Protein AF-A0A3M1NKD5-F1 (afdb_monomer_lite)

Foldseek 3Di:
DEDACQVVDQKDKQKAAPAAPVRRRNPWAIWIWIPGACPDVVGDAIDTQDARNHGFDWDDDPPFQKTWGFHPHPQGWIWIWRPPPPDRIDIDTHTRGDDDDSPYHYDDNVWDDDPDPDPDDTDDDLVCVVVQQPEAEEAQEDLCPRVVNQVQLVHRDAAVRSCVSQVAHPLKWKWAWADDPNHIYTYQYHNDPVNSVLSVLLCVVPVVPDDNPHGWMWMDNGSPDIDIDDDD

Radius of gyration: 24.73 Å; chains: 1; bounding box: 55×39×71 Å

pLDDT: mean 81.77, std 12.54, range [37.75, 96.19]

Secondary structure (DSSP, 8-state):
-EEEGGG--SEEEEEEE---TT--TT-S-E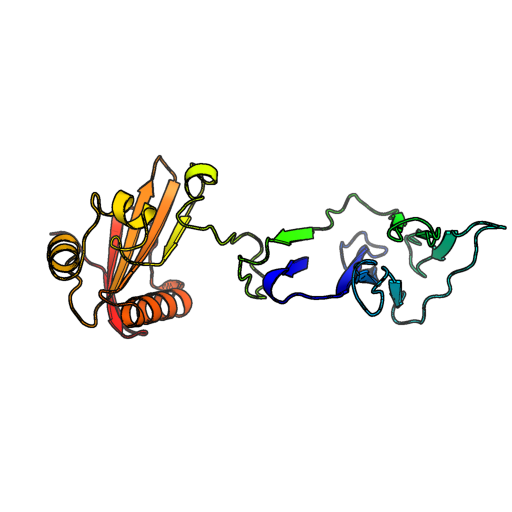EEEEEE-TTSSS----EEEEETTB----EE-SSSSEEEEE-SSSS--EEEEE--TTS--EEEEE--SS------EEE-TT-----SS-TT-----GGGGGGGTTS-EEEES-TTT-HHHHHHHTS---THHHHHHHS--TT-EEEEEEESSSSEEEEEEESSHHHHHHHHHHHHHTTTT---STT-EEEEEETTEEEE----

Structure (mmCIF, N/CA/C/O backbone):
data_AF-A0A3M1NKD5-F1
#
_entry.id   AF-A0A3M1NKD5-F1
#
loop_
_atom_site.group_PDB
_atom_site.id
_atom_site.type_symbol
_atom_site.label_atom_id
_atom_site.label_alt_id
_atom_site.label_comp_id
_atom_site.label_asym_id
_atom_site.label_entity_id
_atom_site.label_seq_id
_atom_site.pdbx_PDB_ins_code
_atom_site.Cartn_x
_atom_site.Cartn_y
_atom_site.Cartn_z
_atom_site.occupancy
_atom_site.B_iso_or_equiv
_atom_site.auth_seq_id
_atom_site.auth_comp_id
_atom_site.auth_asym_id
_atom_site.auth_atom_id
_atom_site.pdbx_PDB_model_num
ATOM 1 N N . GLY A 1 1 ? 8.864 -1.323 -8.197 1.00 49.47 1 GLY A N 1
ATOM 2 C CA . GLY A 1 1 ? 8.437 0.021 -7.733 1.00 49.47 1 GLY A CA 1
ATOM 3 C C . GLY A 1 1 ? 6.942 0.212 -7.956 1.00 49.47 1 GLY A C 1
ATOM 4 O O . GLY A 1 1 ? 6.357 -0.549 -8.721 1.00 49.47 1 GLY A O 1
ATOM 5 N N . TYR A 1 2 ? 6.299 1.185 -7.300 1.00 53.03 2 TYR A N 1
ATOM 6 C CA . TYR A 1 2 ? 4.874 1.477 -7.521 1.00 53.03 2 TYR A CA 1
ATOM 7 C C . TYR A 1 2 ? 4.664 2.890 -8.073 1.00 53.03 2 TYR A C 1
ATOM 9 O O . TYR A 1 2 ? 5.319 3.845 -7.662 1.00 53.03 2 TYR A O 1
ATOM 17 N N . ILE A 1 3 ? 3.726 3.013 -9.007 1.00 59.22 3 ILE A N 1
ATOM 18 C CA . ILE A 1 3 ? 3.330 4.273 -9.636 1.00 59.22 3 ILE A CA 1
ATOM 19 C C . ILE A 1 3 ? 2.071 4.765 -8.914 1.00 59.22 3 ILE A C 1
ATOM 21 O O . ILE A 1 3 ? 0.977 4.230 -9.115 1.00 59.22 3 ILE A O 1
ATOM 25 N N . ASN A 1 4 ? 2.221 5.769 -8.039 1.00 55.06 4 ASN A N 1
ATOM 26 C CA . ASN A 1 4 ? 1.088 6.386 -7.346 1.00 55.06 4 ASN A CA 1
ATOM 27 C C . ASN A 1 4 ? 0.444 7.490 -8.189 1.00 55.06 4 ASN A C 1
ATOM 29 O O . ASN A 1 4 ? 0.909 8.626 -8.179 1.00 55.06 4 ASN A O 1
ATOM 33 N N . LEU A 1 5 ? -0.673 7.194 -8.851 1.00 57.56 5 LEU A N 1
ATOM 34 C CA . LEU A 1 5 ? -1.396 8.187 -9.647 1.00 57.56 5 LEU A CA 1
ATOM 35 C C . LEU A 1 5 ? -2.144 9.240 -8.797 1.00 57.56 5 LEU A C 1
ATOM 37 O O . LEU A 1 5 ? -2.612 10.233 -9.351 1.00 57.56 5 LEU A O 1
ATOM 41 N N . SER A 1 6 ? -2.257 9.075 -7.468 1.00 52.47 6 SER A N 1
ATOM 42 C CA . SER A 1 6 ? -2.960 10.021 -6.579 1.00 52.47 6 SER A CA 1
ATOM 43 C C . SER A 1 6 ? -2.214 11.339 -6.391 1.00 52.47 6 SER A C 1
ATOM 45 O O . SER A 1 6 ? -2.830 12.368 -6.133 1.00 52.47 6 SER A O 1
ATOM 47 N N . ALA A 1 7 ? -0.886 11.312 -6.508 1.00 56.44 7 ALA A N 1
ATOM 48 C CA . ALA A 1 7 ? -0.044 12.501 -6.415 1.00 56.44 7 ALA A CA 1
ATOM 49 C C . ALA A 1 7 ? -0.017 13.308 -7.728 1.00 56.44 7 ALA A C 1
ATOM 51 O O . ALA A 1 7 ? 0.747 14.262 -7.834 1.00 56.44 7 ALA A O 1
ATOM 52 N N . ALA A 1 8 ? -0.817 12.900 -8.726 1.00 62.47 8 ALA A N 1
ATOM 53 C CA . ALA A 1 8 ? -0.720 13.343 -10.113 1.00 62.47 8 ALA A CA 1
ATOM 54 C C . ALA A 1 8 ? 0.741 13.471 -10.604 1.00 62.47 8 ALA A C 1
ATOM 56 O O . ALA A 1 8 ? 1.101 14.518 -11.151 1.00 62.47 8 ALA A O 1
ATOM 57 N N . PRO A 1 9 ? 1.608 12.456 -10.389 1.00 67.00 9 PRO A N 1
ATOM 58 C CA . PRO A 1 9 ? 2.973 12.538 -10.874 1.00 67.00 9 PRO A CA 1
ATOM 59 C C . PRO A 1 9 ? 2.946 12.619 -12.394 1.00 67.00 9 PRO A C 1
ATOM 61 O O . PRO A 1 9 ? 2.124 11.993 -13.065 1.00 67.00 9 PRO A O 1
ATOM 64 N N . THR A 1 10 ? 3.836 13.439 -12.922 1.00 72.62 10 THR A N 1
ATOM 65 C CA . THR A 1 10 ? 3.927 13.715 -14.355 1.00 72.62 10 THR A CA 1
ATOM 66 C C . THR A 1 10 ? 5.083 12.942 -14.982 1.00 72.62 10 THR A C 1
ATOM 68 O O . THR A 1 10 ? 5.124 12.774 -16.200 1.00 72.62 10 THR A O 1
ATOM 71 N N . SER A 1 11 ? 5.970 12.418 -14.132 1.00 77.25 11 SER A N 1
ATOM 72 C CA . SER A 1 11 ? 7.034 11.482 -14.455 1.00 77.25 11 SER A CA 1
ATOM 73 C C . SER A 1 11 ? 7.295 10.501 -13.303 1.00 77.25 11 SER A C 1
ATOM 75 O O . SER A 1 11 ? 6.947 10.784 -12.153 1.00 77.25 11 SER A O 1
ATOM 77 N N . TRP A 1 12 ? 7.919 9.362 -13.610 1.00 78.44 12 TRP A N 1
ATOM 78 C CA . TRP A 1 12 ? 8.316 8.330 -12.646 1.00 78.44 12 TRP A CA 1
ATOM 79 C C . TRP A 1 12 ? 9.668 7.741 -12.991 1.00 78.44 12 TRP A C 1
ATOM 81 O O . TRP A 1 12 ? 9.838 7.253 -14.101 1.00 78.44 12 TRP A O 1
ATOM 91 N N . ASP A 1 13 ? 10.570 7.679 -12.023 1.00 81.38 13 ASP A N 1
ATOM 92 C CA . ASP A 1 13 ? 11.859 7.030 -12.223 1.00 81.38 13 ASP A CA 1
ATOM 93 C C . ASP A 1 13 ? 11.753 5.538 -11.909 1.00 81.38 13 ASP A C 1
ATOM 95 O O . ASP A 1 13 ? 11.327 5.120 -10.828 1.00 81.38 13 ASP A O 1
ATOM 99 N N . LEU A 1 14 ? 12.111 4.728 -12.896 1.00 81.31 14 LEU A N 1
ATOM 100 C CA . LEU A 1 14 ? 12.309 3.298 -12.770 1.00 81.31 14 LEU A CA 1
ATOM 101 C C . LEU A 1 14 ? 13.805 3.021 -12.780 1.00 81.31 14 LEU A C 1
ATOM 103 O O . LEU A 1 14 ? 14.483 3.279 -13.773 1.00 81.31 14 LEU A O 1
ATOM 107 N N . ILE A 1 15 ? 14.287 2.469 -11.673 1.00 84.69 15 ILE A N 1
ATOM 108 C CA . ILE A 1 15 ? 15.655 1.983 -11.546 1.00 84.69 15 ILE A CA 1
ATOM 109 C C . ILE A 1 15 ? 15.654 0.516 -11.951 1.00 84.69 15 ILE A C 1
ATOM 111 O O . ILE A 1 15 ? 14.864 -0.279 -11.432 1.00 84.69 15 ILE A O 1
ATOM 115 N N . PHE A 1 16 ? 16.520 0.176 -12.892 1.00 84.69 16 PHE A N 1
ATOM 116 C CA . PHE A 1 16 ? 16.792 -1.192 -13.292 1.00 84.69 16 PHE A CA 1
ATOM 117 C C . PHE A 1 16 ? 18.177 -1.565 -12.781 1.00 84.69 16 PHE A C 1
ATOM 119 O O . PHE A 1 16 ? 19.125 -0.807 -12.970 1.00 84.69 16 PHE A O 1
ATOM 126 N N . GLU A 1 17 ? 18.276 -2.730 -12.151 1.00 87.75 17 GLU A N 1
ATOM 127 C CA . GLU A 1 17 ? 19.522 -3.271 -11.614 1.00 87.75 17 GLU A CA 1
ATOM 128 C C . GLU A 1 17 ? 19.773 -4.620 -12.284 1.00 87.75 17 GLU A C 1
ATOM 130 O O . GLU A 1 17 ? 18.934 -5.523 -12.219 1.00 87.75 17 GLU A O 1
ATOM 135 N N . GLU A 1 18 ? 20.895 -4.742 -12.986 1.00 88.25 18 GLU A N 1
ATOM 136 C CA . GLU A 1 18 ? 21.290 -5.996 -13.617 1.00 88.25 18 GLU A CA 1
ATOM 137 C C . GLU A 1 18 ? 21.813 -7.006 -12.583 1.00 88.25 18 GLU A C 1
ATOM 139 O O . GLU A 1 18 ? 22.158 -6.659 -11.450 1.00 88.25 18 GLU A O 1
ATOM 144 N N . GLU A 1 19 ? 21.898 -8.282 -12.964 1.00 88.25 19 GLU A N 1
ATOM 145 C CA . GLU A 1 19 ? 22.705 -9.243 -12.212 1.00 88.25 19 GLU A CA 1
ATOM 146 C C . GLU A 1 19 ? 24.208 -8.994 -12.423 1.00 88.25 19 GLU A C 1
ATOM 148 O O . GLU A 1 19 ? 24.644 -8.460 -13.448 1.00 88.25 19 GLU A O 1
ATOM 153 N N . ASP A 1 20 ? 25.023 -9.372 -11.439 1.00 86.38 20 ASP A N 1
ATOM 154 C CA . ASP A 1 20 ? 26.475 -9.318 -11.588 1.00 86.38 20 ASP A CA 1
ATOM 155 C C . ASP A 1 20 ? 27.029 -10.524 -12.372 1.00 86.38 20 ASP A C 1
ATOM 157 O O . ASP A 1 20 ? 26.330 -11.474 -12.721 1.00 86.38 20 ASP A O 1
ATOM 161 N N . LYS A 1 21 ? 28.345 -10.525 -12.619 1.00 84.88 21 LYS A N 1
ATOM 162 C CA . LYS A 1 21 ? 29.048 -11.640 -13.291 1.00 84.88 21 LYS A CA 1
ATOM 163 C C . LYS A 1 21 ? 28.956 -12.984 -12.558 1.00 84.88 21 LYS A C 1
ATOM 165 O O . LYS A 1 21 ? 29.373 -13.992 -13.122 1.00 84.88 21 LYS A O 1
ATOM 170 N N . SER A 1 22 ? 28.509 -12.983 -11.306 1.00 86.81 22 SER A N 1
ATOM 171 C CA . SER A 1 22 ? 28.335 -14.171 -10.470 1.00 86.81 22 SER A CA 1
ATOM 172 C C . SER A 1 22 ? 26.864 -14.585 -10.370 1.00 86.81 22 SER A C 1
ATOM 174 O O . SER A 1 22 ? 26.539 -15.396 -9.509 1.00 86.81 22 SER A O 1
ATOM 176 N N . GLU A 1 23 ? 25.997 -14.039 -11.234 1.00 82.25 23 GLU A N 1
ATOM 177 C CA . G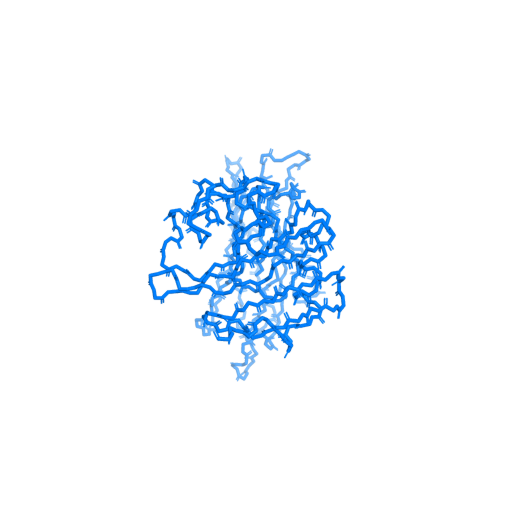LU A 1 23 ? 24.555 -14.310 -11.289 1.00 82.25 23 GLU A CA 1
ATOM 178 C C . GLU A 1 23 ? 23.790 -13.833 -10.038 1.00 82.25 23 GLU A C 1
ATOM 180 O O . GLU A 1 23 ? 22.679 -14.288 -9.757 1.00 82.25 23 GLU A O 1
ATOM 185 N N . ASN A 1 24 ? 24.348 -12.883 -9.275 1.00 82.44 24 ASN A N 1
ATOM 186 C CA . ASN A 1 24 ? 23.624 -12.265 -8.166 1.00 82.44 24 ASN A CA 1
ATOM 187 C C . ASN A 1 24 ? 22.648 -11.215 -8.708 1.00 82.44 24 ASN A C 1
ATOM 189 O O . ASN A 1 24 ? 23.067 -10.148 -9.163 1.00 82.44 24 ASN A O 1
ATOM 193 N N . VAL A 1 25 ? 21.347 -11.498 -8.624 1.00 81.75 25 VAL A N 1
ATOM 194 C CA . VAL A 1 25 ? 20.271 -10.569 -9.013 1.00 81.75 25 VAL A CA 1
ATOM 195 C C . VAL A 1 25 ? 20.385 -9.255 -8.227 1.00 81.75 25 VAL A C 1
ATOM 197 O O . VAL A 1 25 ? 20.442 -9.282 -6.997 1.00 81.75 25 VAL A O 1
ATOM 200 N N . GLY A 1 26 ? 20.412 -8.118 -8.933 1.00 79.81 26 GLY A N 1
ATOM 201 C CA . GLY A 1 26 ? 20.549 -6.777 -8.343 1.00 79.81 26 GLY A CA 1
ATOM 202 C C . GLY A 1 26 ? 21.964 -6.425 -7.862 1.00 79.81 26 GLY A C 1
ATOM 203 O O . GLY A 1 26 ? 22.165 -5.393 -7.233 1.00 79.81 26 GLY A O 1
ATOM 204 N N . GLY A 1 27 ? 22.958 -7.282 -8.116 1.00 83.00 27 GLY A N 1
ATOM 205 C CA . GLY A 1 27 ? 24.358 -7.016 -7.767 1.00 83.00 27 GLY A CA 1
ATOM 206 C C . GLY A 1 27 ? 25.157 -6.289 -8.854 1.00 83.00 27 GLY A C 1
ATOM 207 O O . GLY A 1 27 ? 26.329 -5.981 -8.634 1.00 83.00 27 GLY A O 1
ATOM 208 N N . GLY A 1 28 ? 24.570 -6.100 -10.038 1.00 85.94 28 GLY A N 1
ATOM 209 C CA . GLY A 1 28 ? 25.226 -5.576 -11.229 1.00 85.94 28 GLY A CA 1
ATOM 210 C C . GLY A 1 28 ? 25.116 -4.063 -11.388 1.00 85.94 28 GLY A C 1
ATOM 211 O O . GLY A 1 28 ? 24.877 -3.315 -10.441 1.00 85.94 28 GLY A O 1
ATOM 212 N N . ASP A 1 29 ? 25.328 -3.615 -12.622 1.00 89.75 29 ASP A N 1
ATOM 213 C CA . ASP A 1 29 ? 25.207 -2.206 -12.975 1.00 89.75 29 ASP A CA 1
ATOM 214 C C . ASP A 1 29 ? 23.736 -1.772 -13.052 1.00 89.75 29 ASP A C 1
ATOM 216 O O . ASP A 1 29 ? 22.824 -2.592 -13.203 1.00 89.75 29 ASP A O 1
ATOM 220 N N . THR A 1 30 ? 23.500 -0.464 -12.966 1.00 88.69 30 THR A N 1
ATOM 221 C CA . THR A 1 30 ? 22.151 0.103 -12.924 1.00 88.69 30 THR A CA 1
ATOM 222 C C . THR A 1 30 ? 21.917 1.116 -14.034 1.00 88.69 30 THR A C 1
ATOM 224 O O . THR A 1 30 ? 22.840 1.762 -14.524 1.00 88.69 30 THR A O 1
ATOM 227 N N . PHE A 1 31 ? 20.664 1.280 -14.444 1.00 87.69 31 PHE A N 1
ATOM 228 C CA . PHE A 1 31 ? 20.257 2.380 -15.316 1.00 87.69 31 PHE A CA 1
ATOM 229 C C . PHE A 1 31 ? 18.888 2.910 -14.908 1.00 87.69 31 PHE A C 1
ATOM 231 O O . PHE A 1 31 ? 18.047 2.180 -14.374 1.00 87.69 31 PHE A O 1
ATOM 238 N N . ASN A 1 32 ? 18.666 4.193 -15.183 1.00 87.69 32 ASN A N 1
ATOM 239 C CA . ASN A 1 32 ? 17.464 4.902 -14.766 1.00 87.69 32 ASN A CA 1
ATOM 240 C C . ASN A 1 32 ? 16.616 5.280 -15.977 1.00 87.69 32 ASN A C 1
ATOM 242 O O . ASN A 1 32 ? 17.082 5.949 -16.900 1.00 87.69 32 ASN A O 1
ATOM 246 N N . VAL A 1 33 ? 15.348 4.880 -15.951 1.00 86.06 33 VAL A N 1
ATOM 247 C CA . VAL A 1 33 ? 14.351 5.246 -16.956 1.00 86.06 33 VAL A CA 1
ATOM 248 C C . VAL A 1 33 ? 13.295 6.110 -16.295 1.00 86.06 33 VAL A C 1
ATOM 250 O O . VAL A 1 33 ? 12.495 5.629 -15.495 1.00 86.06 33 VAL A O 1
ATOM 253 N N . THR A 1 34 ? 13.234 7.375 -16.676 1.00 86.38 34 THR A N 1
ATOM 254 C CA . THR A 1 34 ? 12.112 8.240 -16.339 1.00 86.38 34 THR A CA 1
ATOM 255 C C . THR A 1 34 ? 10.974 7.956 -17.311 1.00 86.38 34 THR A C 1
ATOM 257 O O . THR A 1 34 ? 11.067 8.238 -18.500 1.00 86.38 34 THR A O 1
ATOM 260 N N . LEU A 1 35 ? 9.871 7.403 -16.824 1.00 83.31 35 LEU A N 1
ATOM 261 C CA . LEU A 1 35 ? 8.614 7.316 -17.554 1.00 83.31 35 LEU A CA 1
ATOM 262 C C . LEU A 1 35 ? 7.877 8.650 -17.492 1.00 83.31 35 LEU A C 1
ATOM 264 O O . LEU A 1 35 ? 7.866 9.305 -16.453 1.00 83.31 35 LEU A O 1
ATOM 268 N N . GLY A 1 36 ? 7.174 9.005 -18.560 1.00 80.81 36 GLY A N 1
ATOM 269 C CA . GLY A 1 36 ? 6.271 10.149 -18.572 1.00 80.81 36 GLY A CA 1
ATOM 270 C C . GLY A 1 36 ? 5.147 9.983 -19.595 1.00 80.81 36 GLY A C 1
ATOM 271 O O . GLY A 1 36 ? 5.183 9.084 -20.440 1.00 80.81 36 GLY A O 1
ATOM 272 N N . LEU A 1 37 ? 4.149 10.865 -19.511 1.00 77.38 37 LEU A N 1
ATOM 273 C CA . LEU A 1 37 ? 3.027 10.931 -20.448 1.00 77.38 37 LEU A CA 1
ATOM 274 C C . LEU A 1 37 ? 3.182 12.094 -21.443 1.00 77.38 37 LEU A C 1
ATOM 276 O O . LEU A 1 37 ? 3.307 13.257 -21.044 1.00 77.38 37 LEU A O 1
ATOM 280 N N . ASN A 1 38 ? 3.068 11.797 -22.740 1.00 74.81 38 ASN A N 1
ATOM 281 C CA . ASN A 1 38 ? 3.090 12.799 -23.814 1.00 74.81 38 ASN A CA 1
ATOM 282 C C . ASN A 1 38 ? 1.864 13.736 -23.794 1.00 74.81 38 ASN A C 1
ATOM 284 O O . ASN A 1 38 ? 1.899 14.817 -24.369 1.00 74.81 38 ASN A O 1
ATOM 288 N N . SER A 1 39 ? 0.795 13.347 -23.095 1.00 75.56 39 SER A N 1
ATOM 289 C CA . SER A 1 39 ? -0.398 14.166 -22.875 1.00 75.56 39 SER A CA 1
ATOM 290 C C . SER A 1 39 ? -0.225 15.218 -21.771 1.00 75.56 39 SER A C 1
ATOM 292 O O . SER A 1 39 ? -1.150 15.989 -21.516 1.00 75.56 39 SER A O 1
ATOM 294 N N . HIS A 1 40 ? 0.904 15.222 -21.054 1.00 71.38 40 HIS A N 1
ATOM 295 C CA . HIS A 1 40 ? 1.200 16.206 -20.014 1.00 71.38 40 HIS A CA 1
ATOM 296 C C . HIS A 1 40 ? 1.823 17.484 -20.603 1.00 71.38 40 HIS A C 1
ATOM 298 O O . HIS A 1 40 ? 2.434 17.449 -21.662 1.00 71.38 40 HIS A O 1
ATOM 304 N N . THR A 1 41 ? 1.695 18.625 -19.918 1.00 70.38 41 THR A N 1
ATOM 305 C CA . THR A 1 41 ? 2.300 19.898 -20.346 1.00 70.38 41 THR A CA 1
ATOM 306 C C . THR A 1 41 ? 3.209 20.455 -19.244 1.00 70.38 41 THR A C 1
ATOM 308 O O . THR A 1 41 ? 2.700 20.787 -18.173 1.00 70.38 41 THR A O 1
ATOM 311 N N . PRO A 1 42 ? 4.527 20.614 -19.485 1.00 74.69 42 PRO A N 1
ATOM 312 C CA . PRO A 1 42 ? 5.252 20.274 -20.719 1.00 74.69 42 PRO A CA 1
ATOM 313 C C . PRO A 1 42 ? 5.314 18.755 -20.947 1.00 74.69 42 PRO A C 1
ATOM 315 O O . PRO A 1 42 ? 5.252 18.009 -19.972 1.00 74.69 42 PRO A O 1
ATOM 318 N N . ASN A 1 43 ? 5.450 18.313 -22.205 1.00 72.44 43 ASN A N 1
ATOM 319 C CA . ASN A 1 43 ? 5.533 16.889 -22.547 1.00 72.44 43 ASN A CA 1
ATOM 320 C C . ASN A 1 43 ? 6.580 16.198 -21.671 1.00 72.44 43 ASN A C 1
ATOM 322 O O . ASN A 1 43 ? 7.738 16.620 -21.603 1.00 72.44 43 ASN A O 1
ATOM 326 N N . LYS A 1 44 ? 6.156 15.140 -20.985 1.00 71.44 44 LYS A N 1
ATOM 327 C CA . LYS A 1 44 ? 7.040 14.246 -20.248 1.00 71.44 44 LYS A CA 1
ATOM 328 C C . LYS A 1 44 ? 7.079 12.972 -21.062 1.00 71.44 44 LYS A C 1
ATOM 330 O O . LYS A 1 44 ? 6.250 12.104 -20.884 1.00 71.44 44 LYS A O 1
ATOM 335 N N . GLU A 1 45 ? 7.936 12.906 -22.063 1.00 80.81 45 GLU A N 1
ATOM 336 C CA . GLU A 1 45 ? 8.150 11.657 -22.796 1.00 80.81 45 GLU A CA 1
ATOM 337 C C . GLU A 1 45 ? 9.079 10.754 -21.970 1.00 80.81 45 GLU A C 1
ATOM 339 O O . GLU A 1 45 ? 9.840 11.274 -21.154 1.00 80.81 45 GLU A O 1
ATOM 344 N N . PRO A 1 46 ? 9.016 9.420 -22.107 1.00 81.94 46 PRO A N 1
ATOM 345 C CA . PRO A 1 46 ? 9.965 8.546 -21.445 1.00 81.94 46 PRO A CA 1
ATOM 346 C C . PRO A 1 46 ? 11.385 8.854 -21.913 1.00 81.94 46 PRO A C 1
ATOM 348 O O . PRO A 1 46 ? 11.616 9.013 -23.111 1.00 81.94 46 PRO A O 1
ATOM 351 N N . THR A 1 47 ? 12.319 8.902 -20.970 1.00 83.69 47 THR A N 1
ATOM 352 C CA . THR A 1 47 ? 13.743 9.175 -21.185 1.00 83.69 47 THR A CA 1
ATOM 353 C C . THR A 1 47 ? 14.582 8.238 -20.327 1.00 83.69 47 THR A C 1
ATOM 355 O O . THR A 1 47 ? 14.172 7.855 -19.235 1.00 83.69 47 THR A O 1
ATOM 358 N N . VAL A 1 48 ? 15.784 7.905 -20.785 1.00 81.38 48 VAL A N 1
ATOM 359 C CA . VAL A 1 48 ? 16.829 7.364 -19.906 1.00 81.38 48 VAL A CA 1
ATOM 360 C C . VAL A 1 48 ? 17.642 8.549 -19.428 1.00 81.38 48 VAL A C 1
ATOM 362 O O . VAL A 1 48 ? 18.046 9.345 -20.265 1.00 81.38 48 VAL A O 1
ATOM 365 N N . SER A 1 49 ? 17.812 8.703 -18.119 1.00 78.94 49 SER A N 1
ATOM 366 C CA . SER A 1 49 ? 18.535 9.847 -17.544 1.00 78.94 49 SER A CA 1
ATOM 367 C C . SER A 1 49 ? 19.987 9.534 -17.195 1.00 78.94 49 SER A C 1
ATOM 369 O O . SER A 1 49 ? 20.731 10.446 -16.851 1.00 78.94 49 SER A O 1
ATOM 371 N N . ASP A 1 50 ? 20.329 8.243 -17.135 1.00 79.69 50 ASP A N 1
ATOM 372 C CA . ASP A 1 50 ? 21.627 7.753 -16.685 1.00 79.69 50 ASP A CA 1
ATOM 373 C C . ASP A 1 50 ? 21.803 6.265 -17.041 1.00 79.69 50 ASP A C 1
ATOM 375 O O . ASP A 1 50 ? 20.853 5.476 -16.930 1.00 79.69 50 ASP A O 1
ATOM 379 N N . VAL A 1 51 ? 23.015 5.875 -17.443 1.00 81.81 51 VAL A N 1
ATOM 380 C CA . VAL A 1 51 ? 23.427 4.484 -17.674 1.00 81.81 51 VAL A CA 1
ATOM 381 C C . VAL A 1 51 ? 24.726 4.222 -16.912 1.00 81.81 51 VAL A C 1
ATOM 383 O O . VAL A 1 51 ? 25.790 4.687 -17.311 1.00 81.81 51 VAL A O 1
ATOM 386 N N . ASN A 1 52 ? 24.652 3.422 -15.851 1.00 83.25 52 ASN A N 1
ATOM 387 C CA . ASN A 1 52 ? 25.761 3.069 -14.962 1.00 83.25 52 ASN A CA 1
ATOM 388 C C . ASN A 1 52 ? 26.406 4.283 -14.257 1.00 83.25 52 ASN A C 1
ATOM 390 O O . ASN A 1 52 ? 27.620 4.293 -14.057 1.00 83.25 52 ASN A O 1
ATOM 394 N N . GLY A 1 53 ? 25.630 5.306 -13.882 1.00 76.12 53 GLY A N 1
ATOM 395 C CA . GLY A 1 53 ? 26.149 6.533 -13.265 1.00 76.12 53 GLY A CA 1
ATOM 396 C C . GLY A 1 53 ? 26.801 7.512 -14.248 1.00 76.12 53 GLY A C 1
ATOM 397 O O . GLY A 1 53 ? 27.479 8.441 -13.806 1.00 76.12 53 GLY A O 1
ATOM 398 N N . GLU A 1 54 ? 26.640 7.283 -15.554 1.00 76.62 54 GLU A N 1
ATOM 399 C CA . GLU A 1 54 ? 27.141 8.121 -16.640 1.00 76.62 54 GLU A CA 1
ATOM 400 C C . GLU A 1 54 ? 26.002 8.587 -17.566 1.00 76.62 54 GLU A C 1
ATOM 402 O O . GLU A 1 54 ? 25.023 7.870 -17.795 1.00 76.62 54 GLU A O 1
ATOM 407 N N . GLU A 1 55 ? 26.182 9.757 -18.193 1.00 79.38 55 GLU A N 1
ATOM 408 C CA . GLU A 1 55 ? 25.239 10.278 -19.193 1.00 79.38 55 GLU A CA 1
ATOM 409 C C . GLU A 1 55 ? 24.985 9.262 -20.321 1.00 79.38 55 GLU A C 1
ATOM 411 O O . GLU A 1 55 ? 25.901 8.632 -20.873 1.00 79.38 55 GLU A O 1
ATOM 416 N N . GLU A 1 56 ? 23.720 9.116 -20.710 1.00 80.12 56 GLU A N 1
ATOM 417 C CA . GLU A 1 56 ? 23.326 8.192 -21.755 1.00 80.12 56 GLU A CA 1
ATOM 418 C C . GLU A 1 56 ? 23.851 8.630 -23.134 1.00 80.12 56 GLU A C 1
ATOM 420 O O . GLU A 1 56 ? 23.743 9.780 -23.551 1.00 80.12 56 GLU A O 1
ATOM 425 N N . THR A 1 57 ? 24.401 7.686 -23.904 1.00 84.19 57 THR A N 1
ATOM 426 C CA . THR A 1 57 ? 24.991 7.972 -25.228 1.00 84.19 57 THR A CA 1
ATOM 427 C C . THR A 1 57 ? 24.230 7.278 -26.355 1.00 84.19 57 THR A C 1
ATOM 429 O O . THR A 1 57 ? 24.769 6.470 -27.114 1.00 84.19 57 THR A O 1
ATOM 432 N N . PHE A 1 58 ? 22.945 7.608 -26.472 1.00 89.25 58 PHE A N 1
ATOM 433 C CA . PHE A 1 58 ? 22.073 7.080 -27.518 1.00 89.25 58 PHE A CA 1
ATOM 434 C C . PHE A 1 58 ? 22.517 7.497 -28.926 1.00 89.25 58 PHE A C 1
ATOM 436 O O . PHE A 1 58 ? 22.877 8.647 -29.179 1.00 89.25 58 PHE A O 1
ATOM 443 N N . ARG A 1 59 ? 22.449 6.556 -29.873 1.00 90.88 59 ARG A N 1
ATOM 444 C CA . ARG A 1 59 ? 22.718 6.793 -31.298 1.00 90.88 59 ARG A CA 1
ATOM 445 C C . ARG A 1 59 ? 21.542 6.370 -32.157 1.00 90.88 59 ARG A C 1
ATOM 447 O O . ARG A 1 59 ? 20.973 5.304 -31.939 1.00 90.88 59 ARG A O 1
ATOM 454 N N . GLU A 1 60 ? 21.219 7.190 -33.145 1.00 92.25 60 GLU A N 1
ATOM 455 C CA . GLU A 1 60 ? 20.152 6.904 -34.101 1.00 92.25 60 GLU A CA 1
ATOM 456 C C . GLU A 1 60 ? 20.474 5.662 -34.939 1.00 92.25 60 GLU A C 1
ATOM 458 O O . GLU A 1 60 ? 21.612 5.440 -35.370 1.00 92.25 60 GLU A O 1
ATOM 463 N N . MET A 1 61 ? 19.467 4.819 -35.140 1.00 90.19 61 MET A N 1
ATOM 464 C CA . MET A 1 61 ? 19.574 3.585 -35.900 1.00 90.19 61 MET A CA 1
ATOM 465 C C . MET A 1 61 ? 19.224 3.836 -37.369 1.00 90.19 61 MET A C 1
ATOM 467 O O . MET A 1 61 ? 18.084 3.633 -37.783 1.00 90.19 61 MET A O 1
ATOM 471 N N . GLY A 1 62 ? 20.213 4.224 -38.175 1.00 86.00 62 GLY A N 1
ATOM 472 C CA . GLY A 1 62 ? 19.979 4.576 -39.583 1.00 86.00 62 GLY A CA 1
ATOM 473 C C . GLY A 1 62 ? 19.126 5.840 -39.707 1.00 86.00 62 GLY A C 1
ATOM 474 O O . GLY A 1 62 ? 19.265 6.726 -38.877 1.00 86.00 62 GLY A O 1
ATOM 475 N N . ASP A 1 63 ? 18.243 5.892 -40.709 1.00 77.19 63 ASP A N 1
ATOM 476 C CA . ASP A 1 63 ? 17.259 6.974 -40.882 1.00 77.19 63 ASP A CA 1
ATOM 477 C C . ASP A 1 63 ? 15.919 6.568 -40.236 1.00 77.19 63 ASP A C 1
ATOM 479 O O . ASP A 1 63 ? 14.909 6.362 -40.916 1.00 77.19 63 ASP A O 1
ATOM 483 N N . THR A 1 64 ? 15.924 6.327 -38.925 1.00 84.56 64 THR A N 1
ATOM 484 C CA . THR A 1 64 ? 14.721 5.943 -38.171 1.00 84.56 64 THR A CA 1
ATOM 485 C C . THR A 1 64 ? 14.606 6.780 -36.909 1.00 84.56 64 THR A C 1
ATOM 487 O O . THR A 1 64 ? 15.614 7.131 -36.316 1.00 84.56 64 THR A O 1
ATOM 490 N N . ASP A 1 65 ? 13.391 6.976 -36.397 1.00 89.06 65 ASP A N 1
ATOM 491 C CA . ASP A 1 65 ? 13.177 7.651 -35.106 1.00 89.06 65 ASP A CA 1
ATOM 492 C C . ASP A 1 65 ? 13.586 6.784 -33.888 1.00 89.06 65 ASP A C 1
ATOM 494 O O . ASP A 1 65 ? 13.136 7.012 -32.764 1.00 89.06 65 ASP A O 1
ATOM 498 N N . LYS A 1 66 ? 14.421 5.755 -34.087 1.00 91.00 66 LYS A N 1
ATOM 499 C CA . LYS A 1 66 ? 14.857 4.814 -33.052 1.00 91.00 66 LYS A CA 1
ATOM 500 C C . LYS A 1 66 ? 16.299 5.066 -32.680 1.00 91.00 66 LYS A C 1
ATOM 502 O O . LYS A 1 66 ? 17.194 5.067 -33.521 1.00 91.00 66 LYS A O 1
ATOM 507 N N . TYR A 1 67 ? 16.527 5.171 -31.386 1.00 92.12 67 TYR A N 1
ATOM 508 C CA . TYR A 1 67 ? 17.827 5.420 -30.805 1.00 92.12 67 TYR A CA 1
ATOM 509 C C . TYR A 1 67 ? 18.245 4.224 -29.962 1.00 92.12 67 TYR A C 1
ATOM 511 O O . TYR A 1 67 ? 17.445 3.665 -29.216 1.00 92.12 67 TYR A O 1
ATOM 519 N N . ARG A 1 68 ? 19.513 3.834 -30.060 1.00 92.94 68 ARG A N 1
ATOM 520 C CA . ARG A 1 68 ? 20.079 2.682 -29.361 1.00 92.94 68 ARG A CA 1
ATOM 521 C C . ARG A 1 68 ? 21.232 3.091 -28.457 1.00 92.94 68 ARG A C 1
ATOM 523 O O . ARG A 1 68 ? 22.081 3.887 -28.856 1.00 92.94 68 ARG A O 1
ATOM 530 N N . SER A 1 69 ? 21.283 2.486 -27.279 1.00 92.62 69 SER A N 1
ATOM 531 C CA . SER A 1 69 ? 22.412 2.519 -26.353 1.00 92.62 69 SER A CA 1
ATOM 532 C C . SER A 1 69 ? 22.635 1.122 -25.763 1.00 92.62 69 SER A C 1
ATOM 534 O O . SER A 1 69 ? 21.797 0.234 -25.921 1.00 92.62 69 SER A O 1
ATOM 536 N N . PHE A 1 70 ? 23.767 0.923 -25.097 1.00 89.88 70 PHE A N 1
ATOM 537 C CA . PHE A 1 70 ? 24.091 -0.313 -24.391 1.00 89.88 70 PHE A CA 1
ATOM 538 C C . PHE A 1 70 ? 24.627 0.012 -23.005 1.00 89.88 70 PHE A C 1
ATOM 540 O O . PHE A 1 70 ? 25.414 0.951 -22.849 1.00 89.88 70 PHE A O 1
ATOM 547 N N . MET A 1 71 ? 24.252 -0.803 -22.023 1.00 89.25 71 MET A N 1
ATOM 548 C CA . MET A 1 71 ? 24.891 -0.769 -20.713 1.00 89.25 71 MET A CA 1
ATOM 549 C C . MET A 1 71 ? 26.346 -1.224 -20.808 1.00 89.25 71 MET A C 1
ATOM 551 O O . MET A 1 71 ? 26.684 -2.160 -21.538 1.00 89.25 71 MET A O 1
ATOM 555 N N . ARG A 1 72 ? 27.227 -0.569 -20.048 1.00 86.56 72 ARG A N 1
ATOM 556 C CA . ARG A 1 72 ? 28.644 -0.945 -19.944 1.00 86.56 72 ARG A CA 1
ATOM 557 C C . ARG A 1 72 ? 28.837 -2.000 -18.860 1.00 86.56 72 ARG A C 1
ATOM 559 O O . ARG A 1 72 ? 29.579 -1.779 -17.911 1.00 86.56 72 ARG A O 1
ATOM 566 N N . SER A 1 73 ? 28.181 -3.138 -19.032 1.00 87.31 73 SER A N 1
ATOM 567 C CA . SER A 1 73 ? 28.129 -4.209 -18.042 1.00 87.31 73 SER A CA 1
ATOM 568 C C . SER A 1 73 ? 28.498 -5.568 -18.634 1.00 87.31 73 SER A C 1
ATOM 570 O O . SER A 1 73 ? 28.837 -5.690 -19.813 1.00 87.31 73 SER A O 1
ATOM 572 N N . ALA A 1 74 ? 28.455 -6.612 -17.805 1.00 85.62 74 ALA A N 1
ATOM 573 C CA . ALA A 1 74 ? 28.698 -7.983 -18.247 1.00 85.62 74 ALA A CA 1
ATOM 574 C C . ALA A 1 74 ? 27.609 -8.520 -19.188 1.00 85.62 74 ALA A C 1
ATOM 576 O O . ALA A 1 74 ? 27.914 -9.321 -20.070 1.00 85.62 74 ALA A O 1
ATOM 577 N N . LEU A 1 75 ? 26.367 -8.078 -18.995 1.00 88.88 75 LEU A N 1
ATOM 578 C CA . LEU A 1 75 ? 25.204 -8.516 -19.765 1.00 88.88 75 LEU A CA 1
ATOM 579 C C . LEU A 1 75 ? 24.952 -7.631 -20.981 1.00 88.88 75 LEU A C 1
ATOM 581 O O . LEU A 1 75 ? 24.306 -8.071 -21.930 1.00 88.88 75 LEU A O 1
ATOM 585 N N . ALA A 1 76 ? 25.480 -6.403 -20.951 1.00 90.25 76 ALA A N 1
ATOM 586 C CA . ALA A 1 76 ? 25.361 -5.421 -22.015 1.00 90.25 76 ALA A CA 1
ATOM 587 C C . ALA A 1 76 ? 23.905 -5.228 -22.464 1.00 90.25 76 ALA A C 1
ATOM 589 O O . ALA A 1 76 ? 23.621 -5.275 -23.663 1.00 90.25 76 ALA A O 1
ATOM 590 N N . THR A 1 77 ? 22.987 -5.023 -21.507 1.00 90.88 77 THR A N 1
ATOM 591 C CA . THR A 1 77 ? 21.568 -4.788 -21.809 1.00 90.88 77 THR A CA 1
ATOM 592 C C . THR A 1 77 ? 21.421 -3.720 -22.887 1.00 90.88 77 THR A C 1
ATOM 594 O O . THR A 1 77 ? 21.959 -2.610 -22.786 1.00 90.88 77 THR A O 1
ATOM 597 N N . GLU A 1 78 ? 20.699 -4.078 -23.947 1.00 92.56 78 GLU A N 1
ATOM 598 C CA . GLU A 1 78 ? 20.436 -3.193 -25.075 1.00 92.56 78 GLU A CA 1
ATOM 599 C C . GLU A 1 78 ? 19.237 -2.302 -24.750 1.00 92.56 78 GLU A C 1
ATOM 601 O O . GLU A 1 78 ? 18.155 -2.786 -24.409 1.00 92.56 78 GLU A O 1
ATOM 606 N N . LEU A 1 79 ? 19.424 -0.992 -24.892 1.00 92.25 79 LEU A N 1
ATOM 607 C CA . LEU A 1 79 ? 18.397 0.015 -24.664 1.00 92.25 79 LEU A CA 1
ATOM 608 C C . LEU A 1 79 ? 17.962 0.584 -26.015 1.00 92.25 79 LEU A C 1
ATOM 610 O O . LEU A 1 79 ? 18.782 1.133 -26.751 1.00 92.25 79 LEU A O 1
ATOM 614 N N . ILE A 1 80 ? 16.676 0.474 -26.341 1.00 92.19 80 ILE A N 1
ATOM 615 C CA . ILE A 1 80 ? 16.079 1.037 -27.556 1.00 92.19 80 ILE A CA 1
ATOM 616 C C . ILE A 1 80 ? 15.019 2.055 -27.146 1.00 92.19 80 ILE A C 1
ATOM 618 O O . ILE A 1 80 ? 14.056 1.722 -26.455 1.00 92.19 80 ILE A O 1
ATOM 622 N N . TRP A 1 81 ? 15.183 3.286 -27.614 1.00 90.75 81 TRP A N 1
ATOM 623 C CA . TRP A 1 81 ? 14.254 4.385 -27.415 1.00 90.75 81 TRP A CA 1
ATOM 624 C C . TRP A 1 81 ? 13.633 4.781 -28.754 1.00 90.75 81 TRP A C 1
ATOM 626 O O . TRP A 1 81 ? 14.322 5.267 -29.648 1.00 90.75 81 TRP A O 1
ATOM 636 N N . ASP A 1 82 ? 12.336 4.535 -28.903 1.00 89.62 82 ASP A N 1
ATOM 637 C CA . ASP A 1 82 ? 11.567 4.902 -30.089 1.00 89.62 82 ASP A CA 1
ATOM 638 C C . ASP A 1 82 ? 10.882 6.250 -29.865 1.00 89.62 82 ASP A C 1
ATOM 640 O O . ASP A 1 82 ? 10.023 6.382 -28.985 1.00 89.62 82 ASP A O 1
ATOM 644 N N . LYS A 1 83 ? 11.290 7.238 -30.660 1.00 87.19 83 LYS A N 1
ATOM 645 C CA . LYS A 1 83 ? 10.828 8.626 -30.626 1.00 87.19 83 LYS A CA 1
ATOM 646 C C . LYS A 1 83 ? 9.935 8.961 -31.822 1.00 87.19 83 LYS A C 1
ATOM 648 O O . LYS A 1 83 ? 9.817 10.130 -32.189 1.00 87.19 83 LYS A O 1
ATOM 653 N N . SER A 1 84 ? 9.326 7.954 -32.453 1.00 83.62 84 SER A N 1
ATOM 654 C CA . SER A 1 84 ? 8.433 8.162 -33.591 1.00 83.62 84 SER A CA 1
ATOM 655 C C . SER A 1 84 ? 7.318 9.155 -33.250 1.00 83.62 84 SER A C 1
ATOM 657 O O . SER A 1 84 ? 6.570 8.969 -32.290 1.00 83.62 84 SER A O 1
ATOM 659 N N . SER A 1 85 ? 7.217 10.215 -34.049 1.00 68.25 85 SER A N 1
ATOM 660 C CA . SER A 1 85 ? 6.526 11.470 -33.708 1.00 68.25 85 SER A CA 1
ATOM 661 C C . SER A 1 85 ? 4.986 11.445 -33.725 1.00 68.25 85 SER A C 1
ATOM 663 O O . SER A 1 85 ? 4.362 12.486 -33.516 1.00 68.25 85 SER A O 1
ATOM 665 N N . SER A 1 86 ? 4.346 10.292 -33.952 1.00 65.62 86 SER A N 1
ATOM 666 C CA . SER A 1 86 ? 2.877 10.170 -33.969 1.00 65.62 86 SER A CA 1
ATOM 667 C C . SER A 1 86 ? 2.255 9.707 -32.651 1.00 65.62 86 SER A C 1
ATOM 669 O O . SER A 1 86 ? 1.056 9.901 -32.466 1.00 65.62 86 SER A O 1
ATOM 671 N N . ASP A 1 87 ? 3.038 9.121 -31.741 1.00 71.69 87 ASP A N 1
ATOM 672 C CA . ASP A 1 87 ? 2.524 8.384 -30.584 1.00 71.69 87 ASP A CA 1
ATOM 673 C C . ASP A 1 87 ? 3.355 8.618 -29.312 1.00 71.69 87 ASP A C 1
ATOM 675 O O . ASP A 1 87 ? 4.350 9.342 -29.292 1.00 71.69 87 ASP A O 1
ATOM 679 N N . GLN A 1 88 ? 2.915 8.019 -28.204 1.00 83.06 88 GLN A N 1
ATOM 680 C CA . GLN A 1 88 ? 3.700 7.941 -26.973 1.00 83.06 88 GLN A CA 1
ATOM 681 C C . GLN A 1 88 ? 5.030 7.236 -27.268 1.00 83.06 88 GLN A C 1
ATOM 683 O O . GLN A 1 88 ? 5.024 6.105 -27.758 1.00 83.06 88 GLN A O 1
ATOM 688 N N . TYR A 1 89 ? 6.157 7.872 -26.935 1.00 87.56 89 TYR A N 1
ATOM 689 C CA . TYR A 1 89 ? 7.465 7.235 -27.103 1.00 87.56 89 TYR A CA 1
ATOM 690 C C . TYR A 1 89 ? 7.524 5.927 -26.328 1.00 87.56 89 TYR A C 1
ATOM 692 O O . TYR A 1 89 ? 6.924 5.790 -25.255 1.00 87.56 89 TYR A O 1
ATOM 700 N N . THR A 1 90 ? 8.284 4.976 -26.856 1.00 86.19 90 THR A N 1
ATOM 701 C CA . THR A 1 90 ? 8.446 3.670 -26.224 1.00 86.19 90 THR A CA 1
ATOM 702 C C . THR A 1 90 ? 9.898 3.433 -25.863 1.00 86.19 90 THR A C 1
ATOM 704 O O . THR A 1 90 ? 10.818 3.828 -26.578 1.00 86.19 90 THR A O 1
ATOM 707 N N . PHE A 1 91 ? 10.098 2.786 -24.723 1.00 87.94 91 PHE A N 1
ATOM 708 C CA . PHE A 1 91 ? 11.406 2.367 -24.263 1.00 87.94 91 PHE A CA 1
ATOM 709 C C . PHE A 1 91 ? 11.418 0.850 -24.114 1.00 87.94 91 PHE A C 1
ATOM 711 O O . PHE A 1 91 ? 10.503 0.268 -23.527 1.00 87.94 91 PHE A O 1
ATOM 718 N N . LYS A 1 92 ? 12.451 0.210 -24.655 1.00 89.44 92 LYS A N 1
ATOM 719 C CA . LYS A 1 92 ? 12.648 -1.234 -24.592 1.00 89.44 92 LYS A CA 1
ATOM 720 C C . LYS A 1 92 ? 14.049 -1.527 -24.070 1.00 89.44 92 LYS A C 1
ATOM 722 O O . LYS A 1 92 ? 15.026 -1.158 -24.712 1.00 89.44 92 LYS A O 1
ATOM 727 N N . ALA A 1 93 ? 14.122 -2.244 -22.954 1.00 89.56 93 ALA A N 1
ATOM 728 C CA . ALA A 1 93 ? 15.348 -2.857 -22.460 1.00 89.56 93 ALA A CA 1
ATOM 729 C C . ALA A 1 93 ? 15.352 -4.346 -22.831 1.00 89.56 93 ALA A C 1
ATOM 731 O O . ALA A 1 93 ? 14.374 -5.056 -22.579 1.00 89.56 93 ALA A O 1
ATOM 732 N N . ILE A 1 94 ? 16.424 -4.814 -23.464 1.00 91.19 94 ILE A N 1
ATOM 733 C CA . ILE A 1 94 ? 16.633 -6.222 -23.803 1.00 91.19 94 ILE A CA 1
ATOM 734 C C . ILE A 1 94 ? 17.711 -6.748 -22.862 1.00 91.19 94 ILE A C 1
ATOM 736 O O . ILE A 1 94 ? 18.900 -6.526 -23.075 1.00 91.19 94 ILE A O 1
ATOM 740 N N . TYR A 1 95 ? 17.252 -7.400 -21.800 1.00 89.25 95 TYR A N 1
ATOM 741 C CA . TYR A 1 95 ? 18.087 -7.991 -20.763 1.00 89.25 95 TYR A CA 1
ATOM 742 C C . TYR A 1 95 ? 18.557 -9.387 -21.183 1.00 89.25 95 TYR A C 1
ATOM 744 O O . TYR A 1 95 ? 17.773 -10.169 -21.729 1.00 89.25 95 TYR A O 1
ATOM 752 N N . HIS A 1 96 ? 19.828 -9.695 -20.932 1.00 88.12 96 HIS A N 1
ATOM 753 C CA . HIS A 1 96 ? 20.469 -10.944 -21.362 1.00 88.12 96 HIS A CA 1
ATOM 754 C C . HIS A 1 96 ? 20.850 -11.886 -20.212 1.00 88.12 96 HIS A C 1
ATOM 756 O O . HIS A 1 96 ? 21.502 -12.899 -20.458 1.00 88.12 96 HIS A O 1
ATOM 762 N N . GLY A 1 97 ? 20.444 -11.564 -18.983 1.00 84.31 97 GLY A N 1
ATOM 763 C CA . GLY A 1 97 ? 20.625 -12.427 -17.819 1.00 84.31 97 GLY A CA 1
ATOM 764 C C . GLY A 1 97 ? 19.485 -13.425 -17.613 1.00 84.31 97 GLY A C 1
ATOM 765 O O . GLY A 1 97 ? 18.690 -13.704 -18.518 1.00 84.31 97 GLY A O 1
ATOM 766 N N . SER A 1 98 ? 19.387 -13.949 -16.394 1.00 81.12 98 SER A N 1
ATOM 767 C CA . SER A 1 98 ? 18.305 -14.856 -15.989 1.00 81.12 98 SER A CA 1
ATOM 768 C C . SER A 1 98 ? 16.930 -14.169 -15.988 1.00 81.12 98 SER A C 1
ATOM 770 O O . SER A 1 98 ? 16.826 -12.952 -15.883 1.00 81.12 98 SER A O 1
ATOM 772 N N . GLU A 1 99 ? 15.833 -14.924 -16.107 1.00 72.81 99 GLU A N 1
ATOM 773 C CA . GLU A 1 99 ? 14.490 -14.322 -16.081 1.00 72.81 99 GLU A CA 1
ATOM 774 C C . GLU A 1 99 ? 14.242 -13.586 -14.751 1.00 72.81 99 GLU A C 1
ATOM 776 O O . GLU A 1 99 ? 14.280 -14.184 -13.676 1.00 72.81 99 GLU A O 1
ATOM 781 N N . VAL A 1 100 ? 13.960 -12.282 -14.834 1.00 71.88 100 VAL A N 1
ATOM 782 C CA . VAL A 1 100 ? 13.666 -11.413 -13.687 1.00 71.88 100 VAL A CA 1
ATOM 783 C C . VAL A 1 100 ? 12.320 -10.713 -13.873 1.00 71.88 100 VAL A C 1
ATOM 785 O O . VAL A 1 100 ? 11.965 -10.263 -14.963 1.00 71.88 100 VAL A O 1
ATOM 788 N N . GLY A 1 101 ? 11.539 -10.613 -12.795 1.00 71.19 101 GLY A N 1
ATOM 789 C CA . GLY A 1 101 ? 10.262 -9.899 -12.794 1.00 71.19 101 GLY A CA 1
ATOM 790 C C . GLY A 1 101 ? 10.436 -8.421 -12.436 1.00 71.19 101 GLY A C 1
ATOM 791 O O . GLY A 1 101 ? 10.948 -8.108 -11.369 1.00 71.19 101 GLY A O 1
ATOM 792 N N . ALA A 1 102 ? 9.932 -7.504 -13.269 1.00 64.19 102 ALA A N 1
ATOM 793 C CA . ALA A 1 102 ? 10.085 -6.053 -13.064 1.00 64.19 102 ALA A CA 1
ATOM 794 C C . ALA A 1 102 ? 9.268 -5.458 -11.889 1.00 64.19 102 ALA A C 1
ATOM 796 O O . ALA A 1 102 ? 9.450 -4.296 -11.532 1.00 64.19 102 ALA A O 1
ATOM 797 N N . GLY A 1 103 ? 8.338 -6.217 -11.291 1.00 66.06 103 GLY A N 1
ATOM 798 C CA . GLY A 1 103 ? 7.613 -5.807 -10.077 1.00 66.06 103 GLY A CA 1
ATOM 799 C C . GLY A 1 103 ? 6.936 -4.427 -10.154 1.00 66.06 103 GLY A C 1
ATOM 800 O O . GLY A 1 103 ? 7.040 -3.639 -9.207 1.00 66.06 103 GLY A O 1
ATOM 801 N N . VAL A 1 104 ? 6.292 -4.107 -11.284 1.00 67.88 104 VAL A N 1
ATOM 802 C CA . VAL A 1 104 ? 5.615 -2.818 -11.514 1.00 67.88 104 VAL A CA 1
ATOM 803 C C . VAL A 1 104 ? 4.147 -2.907 -11.104 1.00 67.88 104 VAL A C 1
ATOM 805 O O . VAL A 1 104 ? 3.404 -3.752 -11.602 1.00 67.88 104 VAL A O 1
ATOM 808 N N . TYR A 1 105 ? 3.714 -1.991 -10.237 1.00 65.50 105 TYR A N 1
ATOM 809 C CA . TYR A 1 105 ? 2.321 -1.873 -9.801 1.00 65.50 105 TYR A CA 1
ATOM 810 C C . TYR A 1 105 ? 1.764 -0.492 -10.149 1.00 65.50 105 TYR A C 1
ATOM 812 O O . TYR A 1 105 ? 2.373 0.531 -9.826 1.00 65.50 105 TYR A O 1
ATOM 820 N N . ILE A 1 106 ? 0.589 -0.465 -10.780 1.00 66.31 106 ILE A N 1
ATOM 821 C CA . ILE A 1 106 ? -0.132 0.758 -11.150 1.00 66.31 106 ILE A CA 1
ATOM 822 C C . ILE A 1 106 ? -1.416 0.813 -10.322 1.00 66.31 106 ILE A C 1
ATOM 824 O O . ILE A 1 106 ? -2.227 -0.112 -10.375 1.00 66.31 106 ILE A O 1
ATOM 828 N N . ALA A 1 107 ? -1.605 1.892 -9.562 1.00 60.94 107 ALA A N 1
ATOM 829 C CA . ALA A 1 107 ? -2.789 2.092 -8.729 1.00 60.94 107 ALA A CA 1
ATOM 830 C C . ALA A 1 107 ? -3.569 3.338 -9.158 1.00 60.94 107 ALA A C 1
ATOM 832 O O . ALA A 1 107 ? -2.987 4.359 -9.520 1.00 60.94 107 ALA A O 1
ATOM 833 N N . ALA A 1 108 ? -4.901 3.257 -9.109 1.00 54.53 108 ALA A N 1
ATOM 834 C CA . ALA A 1 108 ? -5.778 4.361 -9.485 1.00 54.53 108 ALA A CA 1
ATOM 835 C C . ALA A 1 108 ? -5.659 5.561 -8.512 1.00 54.53 108 ALA A C 1
ATOM 837 O O . ALA A 1 108 ? -5.376 5.356 -7.331 1.00 54.53 108 ALA A O 1
ATOM 838 N N . PRO A 1 109 ? -5.966 6.802 -8.950 1.00 51.38 109 PRO A N 1
ATOM 839 C CA . PRO A 1 109 ? -5.738 8.032 -8.175 1.00 51.38 109 PRO A CA 1
ATOM 840 C C . PRO A 1 109 ? -6.434 8.104 -6.811 1.00 51.38 109 PRO A C 1
ATOM 842 O O . PRO A 1 109 ? -6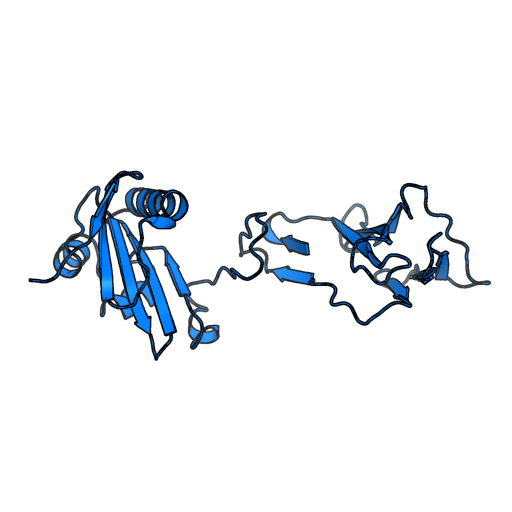.060 8.908 -5.968 1.00 51.38 109 PRO A O 1
ATOM 845 N N . SER A 1 110 ? -7.465 7.290 -6.574 1.00 53.69 110 SER A N 1
ATOM 846 C CA . SER A 1 110 ? -8.160 7.250 -5.283 1.00 53.69 110 SER A CA 1
ATOM 847 C C . SER A 1 110 ? -7.500 6.340 -4.241 1.00 53.69 110 SER A C 1
ATOM 849 O O . SER A 1 110 ? -8.077 6.153 -3.173 1.00 53.69 110 SER A O 1
ATOM 851 N N . LEU A 1 111 ? -6.349 5.738 -4.556 1.00 49.09 111 LEU A N 1
ATOM 852 C CA . LEU A 1 111 ? -5.637 4.793 -3.701 1.00 49.09 111 LEU A CA 1
ATOM 853 C C . LEU A 1 111 ? -4.340 5.434 -3.202 1.00 49.09 111 LEU A C 1
ATOM 855 O O . LEU A 1 111 ? -3.371 5.565 -3.943 1.00 49.09 111 LEU A O 1
ATOM 859 N N . GLY A 1 112 ? -4.321 5.847 -1.934 1.00 48.53 112 GLY A N 1
ATOM 860 C CA . GLY A 1 112 ? -3.084 6.255 -1.276 1.00 48.53 112 GLY A CA 1
ATOM 861 C C . GLY A 1 112 ? -2.231 5.021 -0.993 1.00 48.53 112 GLY A C 1
ATOM 862 O O . GLY A 1 112 ? -2.617 4.187 -0.175 1.00 48.53 112 GLY A O 1
ATOM 863 N N . LEU A 1 113 ? -1.094 4.897 -1.675 1.00 50.22 113 LEU A N 1
ATOM 864 C CA . LEU A 1 113 ? -0.046 3.929 -1.354 1.00 50.22 113 LEU A CA 1
ATOM 865 C C . LEU A 1 113 ? 1.057 4.659 -0.578 1.00 50.22 113 LEU A C 1
ATOM 867 O O . LEU A 1 113 ? 1.665 5.598 -1.099 1.00 50.22 113 LEU A O 1
ATOM 871 N N . SER A 1 114 ? 1.298 4.258 0.671 1.00 48.00 114 SER A N 1
ATOM 872 C CA . SER A 1 114 ? 2.434 4.743 1.460 1.00 48.00 114 SER A CA 1
ATOM 873 C C . SER A 1 114 ? 3.721 4.059 1.006 1.00 48.00 114 SER A C 1
ATOM 875 O O . SER A 1 114 ? 3.738 2.844 0.830 1.00 48.00 114 SER A O 1
ATOM 877 N N . SER A 1 115 ? 4.790 4.837 0.852 1.00 43.72 115 SER A N 1
ATOM 878 C CA . SER A 1 115 ? 6.117 4.410 0.396 1.00 43.72 115 SER A CA 1
ATOM 879 C C . SER A 1 115 ? 6.861 3.622 1.474 1.00 43.72 115 SER A C 1
ATOM 881 O O . SER A 1 115 ? 7.799 4.129 2.084 1.00 43.72 115 SER A O 1
ATOM 883 N N . GLY A 1 116 ? 6.398 2.407 1.750 1.00 47.53 116 GLY A N 1
ATOM 884 C CA . GLY A 1 116 ? 7.100 1.413 2.556 1.00 47.53 116 GLY A CA 1
ATOM 885 C C . GLY A 1 116 ? 7.390 0.172 1.717 1.00 47.53 116 GLY A C 1
ATOM 886 O O . GLY A 1 116 ? 6.664 -0.114 0.767 1.00 47.53 116 GLY A O 1
ATOM 887 N N . GLU A 1 117 ? 8.437 -0.565 2.077 1.00 46.84 117 GLU A N 1
ATOM 888 C CA . GLU A 1 117 ? 8.915 -1.790 1.409 1.00 46.84 117 GLU A CA 1
ATOM 889 C C . GLU A 1 117 ? 7.874 -2.931 1.351 1.00 46.84 117 GLU A C 1
ATOM 891 O O . GLU A 1 117 ? 8.083 -3.949 0.691 1.00 46.84 117 GLU A O 1
ATOM 896 N N . GLU A 1 118 ? 6.707 -2.758 1.976 1.00 48.03 118 GLU A N 1
ATOM 897 C CA . GLU A 1 118 ? 5.611 -3.720 1.939 1.00 48.03 118 GLU A CA 1
ATOM 898 C C . GLU A 1 118 ? 4.758 -3.575 0.674 1.00 48.03 118 GLU A C 1
ATOM 900 O O . GLU A 1 118 ? 3.678 -2.979 0.630 1.00 48.03 118 GLU A O 1
ATOM 905 N N . THR A 1 119 ? 5.266 -4.183 -0.392 1.00 49.12 119 THR A N 1
ATOM 906 C CA . THR A 1 119 ? 4.487 -4.526 -1.580 1.00 49.12 119 THR A CA 1
ATOM 907 C C . THR A 1 119 ? 3.353 -5.499 -1.213 1.00 49.12 119 THR A C 1
ATOM 909 O O . THR A 1 119 ? 3.583 -6.547 -0.618 1.00 49.12 119 THR A O 1
ATOM 912 N N . GLY A 1 120 ? 2.103 -5.165 -1.566 1.00 55.72 120 GLY A N 1
ATOM 913 C CA . GLY A 1 120 ? 0.957 -6.087 -1.456 1.00 55.72 120 GLY A CA 1
ATOM 914 C C . GLY A 1 120 ? -0.294 -5.550 -0.753 1.00 55.72 120 GLY A C 1
ATOM 915 O O . GLY A 1 120 ? -1.342 -6.195 -0.816 1.00 55.72 120 GLY A O 1
ATOM 916 N N . ILE A 1 121 ? -0.236 -4.369 -0.132 1.00 61.31 121 ILE A N 1
ATOM 917 C CA . ILE A 1 121 ? -1.415 -3.734 0.473 1.00 61.31 121 ILE A CA 1
ATOM 918 C C . ILE A 1 121 ? -2.131 -2.893 -0.589 1.00 61.31 121 ILE A C 1
ATOM 920 O O . ILE A 1 121 ? -1.696 -1.802 -0.949 1.00 61.31 121 ILE A O 1
ATOM 924 N N . ILE A 1 122 ? -3.248 -3.408 -1.098 1.00 66.75 122 ILE A N 1
ATOM 925 C CA . ILE A 1 122 ? -4.138 -2.673 -2.001 1.00 66.75 122 ILE A CA 1
ATOM 926 C C . ILE A 1 122 ? -5.202 -1.997 -1.138 1.00 66.75 122 ILE A C 1
ATOM 928 O O . ILE A 1 122 ? -5.965 -2.678 -0.453 1.00 66.75 122 ILE A O 1
ATOM 932 N N . SER A 1 123 ? -5.265 -0.664 -1.158 1.00 68.88 123 SER A N 1
ATOM 933 C CA . SER A 1 123 ? -6.420 0.042 -0.605 1.00 68.88 123 SER A CA 1
ATOM 934 C C . SER A 1 123 ? -7.625 -0.183 -1.520 1.00 68.88 123 SER A C 1
ATOM 936 O O . SER A 1 123 ? -7.516 -0.153 -2.743 1.00 68.88 123 SER A O 1
ATOM 938 N N . VAL A 1 124 ? -8.779 -0.475 -0.930 1.00 74.38 124 VAL A N 1
ATOM 939 C CA . VAL A 1 124 ? -10.003 -0.820 -1.661 1.00 74.38 124 VAL A CA 1
ATOM 940 C C . VAL A 1 124 ? -11.135 0.029 -1.108 1.00 74.38 124 VAL A C 1
ATOM 942 O O . VAL A 1 124 ? -11.263 0.184 0.108 1.00 74.38 124 VAL A O 1
ATOM 945 N N . LYS A 1 125 ? -11.956 0.598 -1.994 1.00 76.44 125 LYS A N 1
ATOM 946 C CA . LYS A 1 125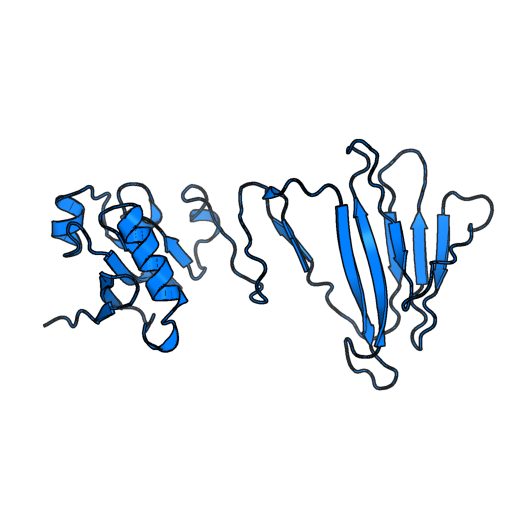 ? -13.165 1.314 -1.578 1.00 76.44 125 LYS A CA 1
ATOM 947 C C . LYS A 1 125 ? -14.185 0.332 -1.021 1.00 76.44 125 LYS A C 1
ATOM 949 O O . LYS A 1 125 ? -14.313 -0.780 -1.518 1.00 76.44 125 LYS A O 1
ATOM 954 N N . ASP A 1 126 ? -14.980 0.784 -0.061 1.00 78.38 126 ASP A N 1
ATOM 955 C CA . ASP A 1 126 ? -16.059 -0.018 0.525 1.00 78.38 126 ASP A CA 1
ATOM 956 C C . ASP A 1 126 ? -16.995 -0.623 -0.546 1.00 78.38 126 ASP A C 1
ATOM 958 O O . ASP A 1 126 ? -17.284 -1.818 -0.539 1.00 78.38 126 ASP A O 1
ATOM 962 N N . THR A 1 127 ? -17.325 0.172 -1.568 1.00 76.94 127 THR A N 1
ATOM 963 C CA . THR A 1 127 ? -18.146 -0.219 -2.728 1.00 76.94 127 THR A CA 1
ATOM 964 C C . THR A 1 127 ? -17.496 -1.234 -3.674 1.00 76.94 127 THR A C 1
ATOM 966 O O . THR A 1 127 ? -18.132 -1.686 -4.618 1.00 76.94 127 THR A O 1
ATOM 969 N N . GLU A 1 128 ? -16.210 -1.534 -3.503 1.00 74.94 128 GLU A N 1
ATOM 970 C CA . GLU A 1 128 ? -15.450 -2.463 -4.348 1.00 74.94 128 GLU A CA 1
ATOM 971 C C . GLU A 1 128 ? -15.038 -3.734 -3.601 1.00 74.94 128 GLU A C 1
ATOM 973 O O . GLU A 1 128 ? -14.334 -4.573 -4.164 1.00 74.94 128 GLU A O 1
ATOM 978 N N . SER A 1 129 ? -15.484 -3.894 -2.354 1.00 73.75 129 SER A N 1
ATOM 979 C CA . SER A 1 129 ? -15.124 -5.011 -1.478 1.00 73.75 129 SER A CA 1
ATOM 980 C C . SER A 1 129 ? -15.428 -6.388 -2.083 1.00 73.75 129 SER A C 1
ATOM 982 O O . SER A 1 129 ? -14.624 -7.310 -1.927 1.00 73.75 129 SER A O 1
ATOM 984 N N . ASP A 1 130 ? -16.501 -6.507 -2.868 1.00 76.56 130 ASP A N 1
ATOM 985 C CA . ASP A 1 130 ? -16.884 -7.742 -3.566 1.00 76.56 130 ASP A CA 1
ATOM 986 C C . ASP A 1 130 ? -15.806 -8.258 -4.530 1.00 76.56 130 ASP A C 1
ATOM 988 O O . ASP A 1 130 ? -15.609 -9.467 -4.660 1.00 76.56 130 ASP A O 1
ATOM 992 N N . LYS A 1 131 ? -15.039 -7.361 -5.168 1.00 72.75 131 LYS A N 1
ATOM 993 C CA . LYS A 1 131 ? -13.949 -7.741 -6.089 1.00 72.75 131 LYS A CA 1
ATOM 994 C C . LYS A 1 131 ? -12.786 -8.432 -5.371 1.00 72.75 131 LYS A C 1
ATOM 996 O O . LYS A 1 131 ? -11.960 -9.076 -6.013 1.00 72.75 131 LYS A O 1
ATOM 1001 N N . TYR A 1 132 ? -12.721 -8.294 -4.049 1.00 73.75 132 TYR A N 1
ATOM 1002 C CA . TYR A 1 132 ? -11.668 -8.840 -3.196 1.00 73.75 132 TYR A CA 1
ATOM 1003 C C . TYR A 1 132 ? -12.200 -9.925 -2.254 1.00 73.75 132 TYR A C 1
ATOM 1005 O O . TYR A 1 132 ? -11.516 -10.324 -1.304 1.00 73.75 132 TYR A O 1
ATOM 1013 N N . ALA A 1 133 ? -13.392 -10.457 -2.548 1.00 70.06 133 ALA A N 1
ATOM 1014 C CA . ALA A 1 133 ? -13.904 -11.658 -1.912 1.00 70.06 133 ALA A CA 1
ATOM 1015 C C . ALA A 1 133 ? -12.865 -12.793 -2.017 1.00 70.06 133 ALA A C 1
ATOM 1017 O O . ALA A 1 133 ? -12.314 -13.074 -3.082 1.00 70.06 133 ALA A O 1
ATOM 1018 N N . GLY A 1 134 ? -12.546 -13.428 -0.886 1.00 76.56 134 GLY A N 1
ATOM 1019 C CA . GLY A 1 134 ? -11.534 -14.489 -0.821 1.00 76.56 134 GLY A CA 1
ATOM 1020 C C . GLY A 1 134 ? -10.093 -14.020 -0.565 1.00 76.56 134 GLY A C 1
ATOM 1021 O O . GLY A 1 134 ? -9.177 -14.847 -0.600 1.00 76.56 134 GLY A O 1
ATOM 1022 N N . LYS A 1 135 ? -9.862 -12.735 -0.268 1.00 81.56 135 LYS A N 1
ATOM 1023 C CA . LYS A 1 135 ? -8.575 -12.211 0.228 1.00 81.56 135 LYS A CA 1
ATOM 1024 C C . LYS A 1 135 ? -8.625 -11.932 1.733 1.00 81.56 135 LYS A C 1
ATOM 1026 O O . LYS A 1 135 ? -9.700 -11.850 2.321 1.00 81.56 135 LYS A O 1
ATOM 1031 N N . ASN A 1 136 ? -7.452 -11.804 2.356 1.00 85.44 136 ASN A N 1
ATOM 1032 C CA . ASN A 1 136 ? -7.367 -11.240 3.704 1.00 85.44 136 ASN A CA 1
ATOM 1033 C C . ASN A 1 136 ? -7.585 -9.727 3.615 1.00 85.44 136 ASN A C 1
ATOM 1035 O O . ASN A 1 136 ? -7.071 -9.096 2.692 1.00 85.44 136 ASN A O 1
ATOM 1039 N N . LEU A 1 137 ? -8.334 -9.158 4.556 1.00 88.94 137 LEU A N 1
ATOM 1040 C CA . LEU A 1 137 ? -8.734 -7.752 4.529 1.00 88.94 137 LEU A CA 1
ATOM 1041 C C . LEU A 1 137 ? -8.380 -7.057 5.844 1.00 88.94 137 LEU A C 1
ATOM 1043 O O . LEU A 1 137 ? -8.550 -7.627 6.921 1.00 88.94 137 LEU A O 1
ATOM 1047 N N . VAL A 1 138 ? -7.961 -5.797 5.749 1.00 90.19 138 VAL A N 1
ATOM 1048 C CA . VAL A 1 138 ? -7.935 -4.861 6.878 1.00 90.19 138 VAL A CA 1
ATOM 1049 C C . VAL A 1 138 ? -9.013 -3.818 6.616 1.00 90.19 138 VAL A C 1
ATOM 1051 O O . VAL A 1 138 ? -8.952 -3.079 5.637 1.00 90.19 138 VAL A O 1
ATOM 1054 N N . VAL A 1 139 ? -10.031 -3.799 7.466 1.00 90.81 139 VAL A N 1
ATOM 1055 C CA . VAL A 1 139 ? -11.211 -2.947 7.346 1.00 90.81 139 VAL A CA 1
ATOM 1056 C C . VAL A 1 139 ? -11.075 -1.813 8.350 1.00 90.81 139 VAL A C 1
ATOM 1058 O O . VAL A 1 139 ? -11.076 -2.049 9.556 1.00 90.81 139 VAL A O 1
ATOM 1061 N N . ILE A 1 140 ? -10.949 -0.585 7.855 1.00 91.44 140 ILE A N 1
ATOM 1062 C CA . ILE A 1 140 ? -10.784 0.610 8.687 1.00 91.44 140 ILE A CA 1
ATOM 1063 C C . ILE A 1 140 ? -12.070 1.433 8.628 1.00 91.44 140 ILE A C 1
ATOM 1065 O O . ILE A 1 140 ? -12.510 1.831 7.549 1.00 91.44 140 ILE A O 1
ATOM 1069 N N . GLY A 1 141 ? -12.649 1.710 9.794 1.00 89.56 141 GLY A N 1
ATOM 1070 C CA . GLY A 1 141 ? -13.870 2.501 9.941 1.00 89.56 141 GLY A CA 1
ATOM 1071 C C . GLY A 1 141 ? -14.998 1.754 10.650 1.00 89.56 141 GLY A C 1
ATOM 1072 O O . GLY A 1 141 ? -15.003 0.529 10.755 1.00 89.56 141 GLY A O 1
ATOM 1073 N N . GLY A 1 142 ? -15.959 2.518 11.172 1.00 87.44 142 GLY A N 1
ATOM 1074 C CA . GLY A 1 142 ? -17.136 1.973 11.850 1.00 87.44 142 GLY A CA 1
ATOM 1075 C C . GLY A 1 142 ? -18.185 1.407 10.886 1.00 87.44 142 GLY A C 1
ATOM 1076 O O . GLY A 1 142 ? -18.268 1.822 9.728 1.00 87.44 142 GLY A O 1
ATOM 1077 N N . SER A 1 143 ? -19.045 0.519 11.399 1.00 87.75 143 SER A N 1
ATOM 1078 C CA . SER A 1 143 ? -20.163 -0.093 10.653 1.00 87.75 143 SER A CA 1
ATOM 1079 C C . SER A 1 143 ? -21.151 0.911 10.074 1.00 87.75 143 SER A C 1
ATOM 1081 O O . SER A 1 143 ? -21.768 0.625 9.061 1.00 87.75 143 SER A O 1
ATOM 1083 N N . ALA A 1 144 ? -21.261 2.085 10.701 1.00 83.44 144 ALA A N 1
ATOM 1084 C CA . ALA A 1 144 ? -22.083 3.204 10.252 1.00 83.44 144 ALA A CA 1
ATOM 1085 C C . ALA A 1 144 ? -21.803 3.640 8.804 1.00 83.44 144 ALA A C 1
ATOM 1087 O O . ALA A 1 144 ? -22.687 4.162 8.128 1.00 83.44 144 ALA A O 1
ATOM 1088 N N . ILE A 1 145 ? -20.543 3.515 8.379 1.00 83.75 145 ILE A N 1
ATOM 1089 C CA . ILE A 1 145 ? -20.027 4.102 7.137 1.00 83.75 145 ILE A CA 1
ATOM 1090 C C . ILE A 1 145 ? -19.455 3.034 6.208 1.00 83.75 145 ILE A C 1
ATOM 1092 O O . ILE A 1 145 ? -19.529 3.196 4.996 1.00 83.75 145 ILE A O 1
ATOM 1096 N N . ASN A 1 146 ? -18.870 1.969 6.759 1.00 86.19 146 ASN A N 1
ATOM 1097 C CA . ASN A 1 146 ? -18.238 0.908 5.987 1.00 86.19 146 ASN A CA 1
ATOM 1098 C C . ASN A 1 146 ? -19.125 -0.347 5.988 1.00 86.19 146 ASN A C 1
ATOM 1100 O O . ASN A 1 146 ? -19.340 -0.964 7.035 1.00 86.19 146 ASN A O 1
ATOM 1104 N N . SER A 1 147 ? -19.621 -0.728 4.814 1.00 88.88 147 SER A N 1
ATOM 1105 C CA . SER A 1 147 ? -20.473 -1.899 4.604 1.00 88.88 147 SER A CA 1
ATOM 1106 C C . SER A 1 147 ? -19.780 -3.209 4.982 1.00 88.88 147 SER A C 1
ATOM 1108 O O . SER A 1 147 ? -20.401 -4.058 5.618 1.00 88.88 147 SER A O 1
ATOM 1110 N N . VAL A 1 148 ? -18.472 -3.350 4.734 1.00 89.38 148 VAL A N 1
ATOM 1111 C CA . VAL A 1 148 ? -17.716 -4.533 5.181 1.00 89.38 148 VAL A CA 1
ATOM 1112 C C . VAL A 1 148 ? -17.654 -4.593 6.708 1.00 89.38 148 VAL A C 1
ATOM 1114 O O . VAL A 1 148 ? -17.797 -5.665 7.290 1.00 89.38 148 VAL A O 1
ATOM 1117 N N . ALA A 1 149 ? -17.478 -3.458 7.387 1.00 91.00 149 ALA A N 1
ATOM 1118 C CA . ALA A 1 149 ? -17.527 -3.402 8.846 1.00 91.00 149 ALA A CA 1
ATOM 1119 C C . ALA A 1 149 ? -18.929 -3.738 9.379 1.00 91.00 149 ALA A C 1
ATOM 1121 O O . ALA A 1 149 ? -19.041 -4.424 10.396 1.00 91.00 149 ALA A O 1
ATOM 1122 N N . ALA A 1 150 ? -19.989 -3.298 8.694 1.00 91.25 150 ALA A N 1
ATOM 1123 C CA . ALA A 1 150 ? -21.361 -3.664 9.028 1.00 91.25 150 ALA A CA 1
ATOM 1124 C C . ALA A 1 150 ? -21.590 -5.176 8.897 1.00 91.25 150 ALA A C 1
ATOM 1126 O O . ALA A 1 150 ? -22.121 -5.786 9.824 1.00 91.25 150 ALA A O 1
ATOM 1127 N N . ASP A 1 151 ? -21.112 -5.800 7.818 1.00 91.25 151 ASP A N 1
ATOM 1128 C CA . ASP A 1 151 ? -21.165 -7.254 7.634 1.00 91.25 151 ASP A CA 1
ATOM 1129 C C . ASP A 1 151 ? -20.447 -8.000 8.763 1.00 91.25 151 ASP A C 1
ATOM 1131 O O . ASP A 1 151 ? -20.981 -8.959 9.318 1.00 91.25 151 ASP A O 1
ATOM 1135 N N . LEU A 1 152 ? -19.239 -7.552 9.127 1.00 91.44 152 LEU A N 1
ATOM 1136 C CA . LEU A 1 152 ? -18.438 -8.181 10.182 1.00 91.44 152 LEU A CA 1
ATOM 1137 C C . LEU A 1 152 ? -19.091 -8.058 11.564 1.00 91.44 152 LEU A C 1
ATOM 1139 O O . LEU A 1 152 ? -19.010 -8.986 12.367 1.00 91.44 152 LEU A O 1
ATOM 1143 N N . LEU A 1 153 ? -19.747 -6.930 11.849 1.00 92.06 153 LEU A N 1
ATOM 1144 C CA . LEU A 1 153 ? -20.482 -6.732 13.099 1.00 92.06 153 LEU A CA 1
ATOM 1145 C C . LEU A 1 153 ? -21.895 -7.336 13.062 1.00 92.06 153 LEU A C 1
ATOM 1147 O O . LEU A 1 153 ? -22.527 -7.452 14.112 1.00 92.06 153 LEU A O 1
ATOM 1151 N N . GLY A 1 154 ? -22.388 -7.758 11.897 1.00 91.75 154 GLY A N 1
ATOM 1152 C CA . GLY A 1 154 ? -23.741 -8.284 11.714 1.00 91.75 154 GLY A CA 1
ATOM 1153 C C . GLY A 1 154 ? -24.830 -7.208 11.731 1.00 91.75 154 GLY A C 1
ATOM 1154 O O . GLY A 1 154 ? -25.962 -7.491 12.121 1.00 91.75 154 GLY A O 1
ATOM 1155 N N . GLY A 1 155 ? -24.495 -5.972 11.359 1.00 91.00 155 GLY A N 1
ATOM 1156 C CA . GLY A 1 155 ? -25.443 -4.871 11.258 1.00 91.00 155 GLY A CA 1
ATOM 1157 C C . GLY A 1 155 ? -24.785 -3.509 11.054 1.00 91.00 155 GLY A C 1
ATOM 1158 O O . GLY A 1 155 ? -23.631 -3.280 11.419 1.00 91.00 155 GLY A O 1
ATOM 1159 N N . ASN A 1 156 ? -25.556 -2.584 10.486 1.00 92.44 156 ASN A N 1
ATOM 1160 C CA . ASN A 1 156 ? -25.169 -1.185 10.376 1.00 92.44 156 ASN A CA 1
ATOM 1161 C C . ASN A 1 156 ? -25.495 -0.455 11.689 1.00 92.44 156 ASN A C 1
ATOM 1163 O O . ASN A 1 156 ? -26.643 -0.086 11.922 1.00 92.44 156 ASN A O 1
ATOM 1167 N N . TYR A 1 157 ? -24.496 -0.304 12.560 1.00 91.81 157 TYR A N 1
ATOM 1168 C CA . TYR A 1 157 ? -24.670 0.311 13.878 1.00 91.81 157 TYR A CA 1
ATOM 1169 C C . TYR A 1 157 ? -24.095 1.724 13.951 1.00 91.81 157 TYR A C 1
ATOM 1171 O O . TYR A 1 157 ? -22.960 1.963 13.523 1.00 91.81 157 TYR A O 1
ATOM 1179 N N . HIS A 1 158 ? -24.843 2.624 14.596 1.00 88.69 158 HIS A N 1
ATOM 1180 C CA . HIS A 1 158 ? -24.469 4.020 14.827 1.00 88.69 158 HIS A CA 1
ATOM 1181 C C . HIS A 1 158 ? -24.461 4.361 16.325 1.00 88.69 158 HIS A C 1
ATOM 1183 O O . HIS A 1 158 ? -25.352 3.956 17.073 1.00 88.69 158 HIS A O 1
ATOM 1189 N N . GLY A 1 159 ? -23.481 5.154 16.772 1.00 87.12 159 GLY A N 1
ATOM 1190 C CA . GLY A 1 159 ? -23.438 5.716 18.129 1.00 87.12 159 GLY A CA 1
ATOM 1191 C C . GLY A 1 159 ? -23.685 4.677 19.231 1.00 87.12 159 GLY A C 1
ATOM 1192 O O . GLY A 1 159 ? -22.927 3.721 19.376 1.00 87.12 159 GLY A O 1
ATOM 1193 N N . LYS A 1 160 ? -24.777 4.836 19.990 1.00 90.25 160 LYS A N 1
ATOM 1194 C CA . LYS A 1 160 ? -25.127 3.936 21.103 1.00 90.25 160 LYS A CA 1
ATOM 1195 C C . LYS A 1 160 ? -25.357 2.483 20.684 1.00 90.25 160 LYS A C 1
ATOM 1197 O O . LYS A 1 160 ? -25.110 1.589 21.483 1.00 90.25 160 LYS A O 1
ATOM 1202 N N . GLU A 1 161 ? -25.819 2.228 19.463 1.00 91.12 161 GLU A N 1
ATOM 1203 C CA . GLU A 1 161 ? -25.989 0.855 18.975 1.00 91.12 161 GLU A CA 1
ATOM 1204 C C . GLU A 1 161 ? -24.635 0.191 18.720 1.00 91.12 161 GLU A C 1
ATOM 1206 O O . GLU A 1 161 ? -24.451 -0.986 19.026 1.00 91.12 161 GLU A O 1
ATOM 1211 N N . PHE A 1 162 ? -23.665 0.964 18.220 1.00 91.75 162 PHE A N 1
ATOM 1212 C CA . PHE A 1 162 ? -22.295 0.493 18.049 1.00 91.75 162 PHE A CA 1
ATOM 1213 C C . PHE A 1 162 ? -21.675 0.165 19.408 1.00 91.75 162 PHE A C 1
ATOM 1215 O O . PHE A 1 162 ? -21.097 -0.908 19.571 1.00 91.75 162 PHE A O 1
ATOM 1222 N N . GLU A 1 163 ? -21.863 1.032 20.404 1.00 93.44 163 GLU A N 1
ATOM 1223 C CA . GLU A 1 163 ? -21.432 0.774 21.780 1.00 93.44 163 GLU A CA 1
ATOM 1224 C C . GLU A 1 163 ? -22.107 -0.473 22.365 1.00 93.44 163 GLU A C 1
ATOM 1226 O O . GLU A 1 163 ? -21.416 -1.346 22.885 1.00 93.44 163 GLU A O 1
ATOM 1231 N N . ALA A 1 164 ? -23.426 -0.617 22.221 1.00 91.75 164 ALA A N 1
ATOM 1232 C CA . ALA A 1 164 ? -24.157 -1.781 22.721 1.00 91.75 164 ALA A CA 1
ATOM 1233 C C . ALA A 1 164 ? -23.678 -3.090 22.076 1.00 91.75 164 ALA A C 1
ATOM 1235 O O . ALA A 1 164 ? -23.581 -4.118 22.745 1.00 91.75 164 ALA A O 1
ATOM 1236 N N . LYS A 1 165 ? -23.349 -3.060 20.780 1.00 92.25 165 LYS A N 1
ATOM 1237 C CA . LYS A 1 165 ? -22.879 -4.239 20.050 1.00 92.25 165 LYS A CA 1
ATOM 1238 C C . LYS A 1 165 ? -21.428 -4.595 20.361 1.00 92.25 165 LYS A C 1
ATOM 1240 O O . LYS A 1 165 ? -21.080 -5.773 20.438 1.00 92.25 165 LYS A O 1
ATOM 1245 N N . THR A 1 166 ? -20.562 -3.593 20.466 1.00 91.25 166 THR A N 1
ATOM 1246 C CA . THR A 1 166 ? -19.106 -3.795 20.490 1.00 91.25 166 THR A CA 1
ATOM 1247 C C . THR A 1 166 ? -18.489 -3.621 21.874 1.00 91.25 166 THR A C 1
ATOM 1249 O O . THR A 1 166 ? -17.388 -4.125 22.103 1.00 91.25 166 THR A O 1
ATOM 1252 N N . GLY A 1 167 ? -19.176 -2.952 22.799 1.00 90.56 167 GLY A N 1
ATOM 1253 C CA . GLY A 1 167 ? -18.623 -2.472 24.067 1.00 90.56 167 GLY A CA 1
ATOM 1254 C C . GLY A 1 167 ? -17.723 -1.239 23.921 1.00 90.56 167 GLY A C 1
ATOM 1255 O O . GLY A 1 167 ? -17.030 -0.873 24.870 1.00 90.56 167 GLY A O 1
ATOM 1256 N N . VAL A 1 168 ? -17.686 -0.614 22.739 1.00 92.75 168 VAL A N 1
ATOM 1257 C CA . VAL A 1 168 ? -16.828 0.538 22.439 1.00 92.75 168 VAL A CA 1
ATOM 1258 C C . VAL A 1 168 ? -17.656 1.815 22.449 1.00 92.75 168 VAL A C 1
ATOM 1260 O O . VAL A 1 168 ? -18.345 2.124 21.482 1.00 92.75 168 VAL A O 1
ATOM 1263 N N . GLY A 1 169 ? -17.588 2.535 23.568 1.00 91.75 169 GLY A N 1
ATOM 1264 C CA . GLY A 1 169 ? -18.206 3.848 23.758 1.00 91.75 169 GLY A CA 1
ATOM 1265 C C . GLY A 1 169 ? -17.269 5.022 23.431 1.00 91.75 169 GLY A C 1
ATOM 1266 O O . GLY A 1 169 ? -16.175 4.818 22.894 1.00 91.75 169 GLY A O 1
ATOM 1267 N N . PRO A 1 170 ? -17.666 6.261 23.779 1.00 91.81 170 PRO A N 1
ATOM 1268 C CA . PRO A 1 170 ? -16.890 7.469 23.501 1.00 91.81 170 PRO A CA 1
ATOM 1269 C C . PRO A 1 170 ? -15.436 7.391 23.979 1.00 91.81 170 PRO A C 1
ATOM 1271 O O . PRO A 1 170 ? -15.167 6.993 25.113 1.00 91.81 170 PRO A O 1
ATOM 1274 N N . GLY A 1 171 ? -14.497 7.802 23.121 1.00 91.44 171 GLY A N 1
ATOM 1275 C CA . GLY A 1 171 ? -13.065 7.810 23.431 1.00 91.44 171 GLY A CA 1
ATOM 1276 C C . GLY A 1 171 ? -12.379 6.448 23.303 1.00 91.44 171 GLY A C 1
ATOM 1277 O O . GLY A 1 171 ? -11.178 6.356 23.555 1.00 91.44 171 GLY A O 1
ATOM 1278 N N . LYS A 1 172 ? -13.117 5.399 22.919 1.00 94.00 172 LYS A N 1
ATOM 1279 C CA . LYS A 1 172 ? -12.606 4.032 22.800 1.00 94.00 172 LYS A CA 1
ATOM 1280 C C . LYS A 1 172 ? -12.581 3.559 21.351 1.00 94.00 172 LYS A C 1
ATOM 1282 O O . LYS A 1 172 ? -13.311 4.058 20.489 1.00 94.00 172 LYS A O 1
ATOM 1287 N N . PHE A 1 173 ? -11.770 2.538 21.101 1.00 95.19 173 PHE A N 1
ATOM 1288 C CA . PHE A 1 173 ? -11.720 1.832 19.827 1.00 95.19 173 PHE A CA 1
ATOM 1289 C C . PHE A 1 173 ? -11.682 0.312 19.977 1.00 95.19 173 PHE A C 1
ATOM 1291 O O . PHE A 1 173 ? -11.390 -0.221 21.045 1.00 95.19 173 PHE A O 1
ATOM 1298 N N . LEU A 1 174 ? -11.964 -0.363 18.866 1.00 95.06 174 LEU A N 1
ATOM 1299 C CA . LEU A 1 174 ? -11.981 -1.800 18.650 1.00 95.06 174 LEU A CA 1
ATOM 1300 C C . LEU A 1 174 ? -10.913 -2.184 17.621 1.00 95.06 174 LEU A C 1
ATOM 1302 O O . LEU A 1 174 ? -10.860 -1.603 16.535 1.00 95.06 174 LEU A O 1
ATOM 1306 N N . ILE A 1 175 ? -10.146 -3.231 17.920 1.00 96.19 175 ILE A N 1
ATOM 1307 C CA . ILE A 1 175 ? -9.420 -4.017 16.916 1.00 96.19 175 ILE A CA 1
ATOM 1308 C C . ILE A 1 175 ? -9.889 -5.463 17.051 1.00 96.19 175 ILE A C 1
ATOM 1310 O O . ILE A 1 175 ? -9.726 -6.060 18.113 1.00 96.19 175 ILE A O 1
ATOM 1314 N N . ALA A 1 176 ? -10.508 -6.028 16.019 1.00 94.94 176 ALA A N 1
ATOM 1315 C CA . ALA A 1 176 ? -11.091 -7.366 16.092 1.00 94.94 176 ALA A CA 1
ATOM 1316 C C . ALA A 1 176 ? -10.859 -8.173 14.816 1.00 94.94 176 ALA A C 1
ATOM 1318 O O . ALA A 1 176 ? -11.010 -7.657 13.714 1.00 94.94 176 ALA A O 1
ATOM 1319 N N . SER A 1 177 ? -10.517 -9.448 14.975 1.00 94.81 177 SER A N 1
ATOM 1320 C CA . SER A 1 177 ? -10.230 -10.364 13.871 1.00 94.81 177 SER A CA 1
ATOM 1321 C C . SER A 1 177 ? -11.375 -11.349 13.675 1.00 94.81 177 SER A C 1
ATOM 1323 O O . SER A 1 177 ? -11.766 -12.055 14.604 1.00 94.81 177 SER A O 1
ATOM 1325 N N . TYR A 1 178 ? -11.874 -11.442 12.448 1.00 93.50 178 TYR A N 1
ATOM 1326 C CA . TYR A 1 178 ? -13.014 -12.268 12.063 1.00 93.50 178 TYR A CA 1
ATOM 1327 C C . TYR A 1 178 ? -12.618 -13.284 10.992 1.00 93.50 178 TYR A C 1
ATOM 1329 O O . TYR A 1 178 ? -11.723 -13.027 10.181 1.00 93.50 178 TYR A O 1
ATOM 1337 N N . ASP A 1 179 ? -13.320 -14.419 10.971 1.00 91.88 179 ASP A N 1
ATOM 1338 C CA . ASP A 1 179 ? -13.353 -15.276 9.788 1.00 91.88 179 ASP A CA 1
ATOM 1339 C C . ASP A 1 179 ? -14.375 -14.713 8.800 1.00 91.88 179 ASP A C 1
ATOM 1341 O O . ASP A 1 179 ? -15.526 -14.455 9.155 1.00 91.88 179 ASP A O 1
ATOM 1345 N N . LYS A 1 180 ? -13.947 -14.523 7.556 1.00 85.88 180 LYS A N 1
ATOM 1346 C CA . LYS A 1 180 ? -14.807 -14.168 6.430 1.00 85.88 180 LYS A CA 1
ATOM 1347 C C . LYS A 1 180 ? -14.584 -15.186 5.317 1.00 85.88 180 LYS A C 1
ATOM 1349 O O . LYS A 1 180 ? -13.816 -14.950 4.387 1.00 85.88 180 LYS A O 1
ATOM 1354 N N . GLY A 1 181 ? -15.235 -16.342 5.439 1.00 83.69 181 GLY A N 1
ATOM 1355 C CA . GLY A 1 181 ? -15.190 -17.399 4.427 1.00 83.69 181 GLY A CA 1
ATOM 1356 C C . GLY A 1 181 ? -13.827 -18.092 4.346 1.00 83.69 181 GLY A C 1
ATOM 1357 O O . GLY A 1 181 ? -13.292 -18.277 3.253 1.00 83.69 181 GLY A O 1
ATOM 1358 N N . GLY A 1 182 ? -13.228 -18.431 5.493 1.00 84.50 182 GLY A N 1
ATOM 1359 C CA . GLY A 1 182 ? -11.902 -19.061 5.556 1.00 84.50 182 GLY A CA 1
ATOM 1360 C C . GLY A 1 182 ? -10.748 -18.103 5.237 1.00 84.50 182 GLY A C 1
ATOM 1361 O O . GLY A 1 182 ? -9.654 -18.530 4.844 1.00 84.50 182 GLY A O 1
ATOM 1362 N N . LYS A 1 183 ? -11.005 -16.797 5.334 1.00 87.38 183 LYS A N 1
ATOM 1363 C CA . LYS A 1 183 ? -10.028 -15.708 5.223 1.00 87.38 183 LYS A CA 1
ATOM 1364 C C . LYS A 1 183 ? -10.144 -14.806 6.435 1.00 87.38 183 LYS A C 1
ATOM 1366 O O . LYS A 1 183 ? -11.181 -14.759 7.092 1.00 87.38 183 LYS A O 1
ATOM 1371 N N . ARG A 1 184 ? -9.072 -14.079 6.727 1.00 90.06 184 ARG A N 1
ATOM 1372 C CA . ARG A 1 184 ? -9.004 -13.202 7.890 1.00 90.06 184 ARG A CA 1
ATOM 1373 C C . ARG A 1 184 ? -9.430 -11.790 7.514 1.00 90.06 184 ARG A C 1
ATOM 1375 O O . ARG A 1 184 ? -8.881 -11.210 6.579 1.00 90.06 184 ARG A O 1
ATOM 1382 N N . ALA A 1 185 ? -10.361 -11.233 8.277 1.00 92.00 185 ALA A N 1
ATOM 1383 C CA . ALA A 1 185 ? -10.714 -9.823 8.212 1.00 92.00 185 ALA A CA 1
ATOM 1384 C C . ALA A 1 185 ? -10.395 -9.153 9.553 1.00 92.00 185 ALA A C 1
ATOM 1386 O O . ALA A 1 185 ? -10.941 -9.539 10.585 1.00 92.00 185 ALA A O 1
ATOM 1387 N N . LEU A 1 186 ? -9.505 -8.164 9.542 1.00 94.31 186 LEU A N 1
ATOM 1388 C CA . LEU A 1 186 ? -9.166 -7.357 10.709 1.00 94.31 186 LEU A CA 1
ATOM 1389 C C . LEU A 1 186 ? -9.975 -6.060 10.672 1.00 94.31 186 LEU A C 1
ATOM 1391 O O . LEU A 1 186 ? -9.729 -5.209 9.825 1.00 94.31 186 LEU A O 1
ATOM 1395 N N . LEU A 1 187 ? -10.925 -5.899 11.585 1.00 94.88 187 LEU A N 1
ATOM 1396 C CA . LEU A 1 187 ? -11.677 -4.664 11.774 1.00 94.88 187 LEU A CA 1
ATOM 1397 C C . LEU A 1 187 ? -10.929 -3.731 12.726 1.00 94.88 187 LEU A C 1
ATOM 1399 O O . LEU A 1 187 ? -10.597 -4.124 13.843 1.00 94.88 187 LEU A O 1
ATOM 1403 N N . VAL A 1 188 ? -10.746 -2.484 12.308 1.00 95.06 188 VAL A N 1
ATOM 1404 C CA . VAL A 1 188 ? -10.171 -1.387 13.089 1.00 95.06 188 VAL A CA 1
ATOM 1405 C C . VAL A 1 188 ? -11.181 -0.240 13.098 1.00 95.06 188 VAL A C 1
ATOM 1407 O O . VAL A 1 188 ? -11.361 0.449 12.094 1.00 95.06 188 VAL A O 1
ATOM 1410 N N . ALA A 1 189 ? -11.872 -0.041 14.221 1.00 94.69 189 ALA A N 1
ATOM 1411 C CA . ALA A 1 189 ? -12.996 0.891 14.312 1.00 94.69 189 ALA A CA 1
ATOM 1412 C C . ALA A 1 189 ? -13.009 1.643 15.646 1.00 94.69 189 ALA A C 1
ATOM 1414 O O . ALA A 1 189 ? -12.887 1.036 16.703 1.00 94.69 189 ALA A O 1
ATOM 1415 N N . GLY A 1 190 ? -13.197 2.959 15.617 1.00 92.88 190 GLY A N 1
ATOM 1416 C CA . GLY A 1 190 ? -13.443 3.779 16.804 1.00 92.88 190 GLY A CA 1
ATOM 141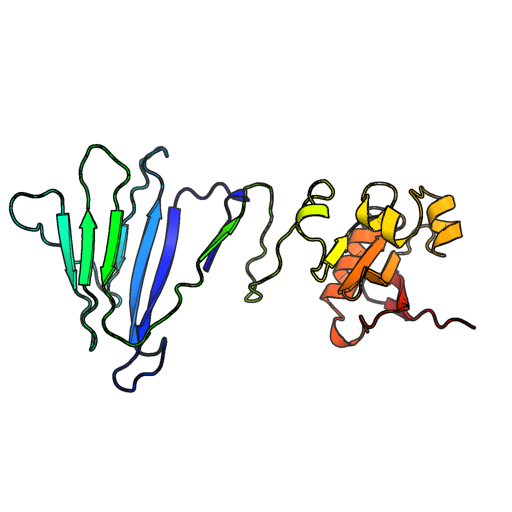7 C C . GLY A 1 190 ? -14.905 4.193 16.937 1.00 92.88 190 GLY A C 1
ATOM 1418 O O . GLY A 1 190 ? -15.648 4.166 15.957 1.00 92.88 190 GLY A O 1
ATOM 1419 N N . TYR A 1 191 ? -15.301 4.636 18.135 1.00 90.12 191 TYR A N 1
ATOM 1420 C CA . TYR A 1 191 ? -16.610 5.276 18.333 1.00 90.12 191 TYR A CA 1
ATOM 1421 C C . TYR A 1 191 ? -16.751 6.555 17.486 1.00 90.12 191 TYR A C 1
ATOM 1423 O O . TYR A 1 191 ? -17.827 6.864 16.976 1.00 90.12 191 TYR A O 1
ATOM 1431 N N . THR A 1 192 ? -15.641 7.274 17.295 1.00 90.12 192 THR A N 1
ATOM 1432 C CA . THR A 1 192 ? -15.514 8.421 16.386 1.00 90.12 192 THR A CA 1
ATOM 1433 C C . THR A 1 192 ? -14.407 8.207 15.343 1.00 90.12 192 THR A C 1
ATOM 1435 O O . THR A 1 192 ? -13.625 7.250 15.412 1.00 90.12 192 THR A O 1
ATOM 1438 N N . GLY A 1 193 ? -14.297 9.123 14.373 1.00 87.38 193 GLY A N 1
ATOM 1439 C CA . GLY A 1 193 ? -13.175 9.147 13.424 1.00 87.38 193 GLY A CA 1
ATOM 1440 C C . GLY A 1 193 ? -11.814 9.353 14.105 1.00 87.38 193 GLY A C 1
ATOM 1441 O O . GLY A 1 193 ? -10.836 8.688 13.754 1.00 87.38 193 GLY A O 1
ATOM 1442 N N . ASP A 1 194 ? -11.761 10.187 15.145 1.00 88.88 194 ASP A N 1
ATOM 1443 C CA . ASP A 1 194 ? -10.543 10.401 15.937 1.00 88.88 194 ASP A CA 1
ATOM 1444 C C . ASP A 1 194 ? -10.146 9.135 16.699 1.00 88.88 194 ASP A C 1
ATOM 1446 O O . ASP A 1 194 ? -8.972 8.761 16.730 1.00 88.88 194 ASP A O 1
ATOM 1450 N N . ASP A 1 195 ? -11.123 8.419 17.258 1.00 92.75 195 ASP A N 1
ATOM 1451 C CA . ASP A 1 195 ? -10.870 7.146 17.934 1.00 92.75 195 ASP A CA 1
ATOM 1452 C C . ASP A 1 195 ? -10.422 6.060 16.947 1.00 92.75 195 ASP A C 1
ATOM 1454 O O . ASP A 1 195 ? -9.541 5.263 17.262 1.00 92.75 195 ASP A O 1
ATOM 1458 N N . THR A 1 196 ? -10.944 6.079 15.717 1.00 92.69 196 THR A N 1
ATOM 1459 C CA . THR A 1 196 ? -10.481 5.187 14.641 1.00 92.69 196 THR A CA 1
ATOM 1460 C C . THR A 1 196 ? -9.025 5.491 14.283 1.00 92.69 196 THR A C 1
ATOM 1462 O O . THR A 1 196 ? -8.214 4.580 14.131 1.00 92.69 196 THR A O 1
ATOM 1465 N N . THR A 1 197 ? -8.649 6.771 14.233 1.00 90.62 197 THR A N 1
ATOM 1466 C CA . THR A 1 197 ? -7.260 7.189 13.996 1.00 90.62 197 THR A CA 1
ATOM 1467 C C . THR A 1 197 ? -6.329 6.712 15.113 1.00 90.62 197 THR A C 1
ATOM 1469 O O . THR A 1 197 ? -5.219 6.253 14.839 1.00 90.62 197 THR A O 1
ATOM 1472 N N . LYS A 1 198 ? -6.768 6.767 16.379 1.00 90.00 198 LYS A N 1
ATOM 1473 C CA . LYS A 1 198 ? -6.010 6.200 17.509 1.00 90.00 198 LYS A CA 1
ATOM 1474 C C . LYS A 1 198 ? -5.845 4.687 17.372 1.00 90.00 198 LYS A C 1
ATOM 1476 O O . LYS A 1 198 ? -4.748 4.193 17.611 1.00 90.00 198 LYS A O 1
ATOM 1481 N N . ALA A 1 199 ? -6.894 3.980 16.952 1.00 92.06 199 ALA A N 1
ATOM 1482 C CA . ALA A 1 199 ? -6.870 2.535 16.738 1.00 92.06 199 ALA A CA 1
ATOM 1483 C C . ALA A 1 199 ? -5.822 2.130 15.695 1.00 92.06 199 ALA A C 1
ATOM 1485 O O . ALA A 1 199 ? -5.009 1.240 15.938 1.00 92.06 199 ALA A O 1
ATOM 1486 N N . VAL A 1 200 ? -5.799 2.834 14.558 1.00 90.81 200 VAL A N 1
ATOM 1487 C CA . VAL A 1 200 ? -4.805 2.619 13.498 1.00 90.81 200 VAL A CA 1
ATOM 1488 C C . VAL A 1 200 ? -3.395 2.891 14.022 1.00 90.81 200 VAL A C 1
ATOM 1490 O O . VAL A 1 200 ? -2.514 2.055 13.850 1.00 90.81 200 VAL A O 1
ATOM 1493 N N . LYS A 1 201 ? -3.179 4.013 14.725 1.00 89.88 201 LYS A N 1
ATOM 1494 C CA . LYS A 1 201 ? -1.874 4.328 15.334 1.00 89.88 201 LYS A CA 1
ATOM 1495 C C . LYS A 1 201 ? -1.421 3.250 16.317 1.00 89.88 201 LYS A C 1
ATOM 1497 O O . LYS A 1 201 ? -0.256 2.868 16.292 1.00 89.88 201 LYS A O 1
ATOM 1502 N N . TYR A 1 202 ? -2.325 2.749 17.157 1.00 90.62 202 TYR A N 1
ATOM 1503 C CA . TYR A 1 202 ? -2.011 1.670 18.088 1.00 90.62 202 TYR A CA 1
ATOM 1504 C C . TYR A 1 202 ? -1.582 0.400 17.346 1.00 90.62 202 TYR A C 1
ATOM 1506 O O . TYR A 1 202 ? -0.531 -0.149 17.671 1.00 90.62 202 TYR A O 1
ATOM 1514 N N . LEU A 1 203 ? -2.352 -0.024 16.336 1.00 91.38 203 LEU A N 1
ATOM 1515 C CA . LEU A 1 203 ? -2.065 -1.217 15.537 1.00 91.38 203 LEU A CA 1
ATOM 1516 C C . LEU A 1 203 ? -0.700 -1.129 14.843 1.00 91.38 203 LEU A C 1
ATOM 1518 O O . LEU A 1 203 ? 0.076 -2.076 14.902 1.00 91.38 203 LEU A O 1
ATOM 1522 N N . VAL A 1 204 ? -0.404 0.011 14.216 1.00 87.81 204 VAL A N 1
ATOM 1523 C CA . VAL A 1 204 ? 0.863 0.235 13.502 1.00 87.81 204 VAL A CA 1
ATOM 1524 C C . VAL A 1 204 ? 2.053 0.249 14.464 1.00 87.81 204 VAL A C 1
ATOM 1526 O O . VAL A 1 204 ? 3.090 -0.324 14.157 1.00 87.81 204 VAL A O 1
ATOM 1529 N N . ASN A 1 205 ? 1.906 0.851 15.646 1.00 86.44 205 ASN A N 1
ATOM 1530 C CA . ASN A 1 205 ? 3.014 1.006 16.595 1.00 86.44 205 ASN A CA 1
ATOM 1531 C C . ASN A 1 205 ? 3.227 -0.204 17.525 1.00 86.44 205 ASN A C 1
ATOM 1533 O O . ASN A 1 205 ? 4.195 -0.215 18.281 1.00 86.44 205 ASN A O 1
ATOM 1537 N N . ASN A 1 206 ? 2.312 -1.179 17.540 1.00 84.62 206 ASN A N 1
ATOM 1538 C CA . ASN A 1 206 ? 2.328 -2.310 18.479 1.00 84.62 206 ASN A CA 1
ATOM 1539 C C . ASN A 1 206 ? 2.006 -3.642 17.780 1.00 84.62 206 ASN A C 1
ATOM 1541 O O . ASN A 1 206 ? 1.269 -4.471 18.319 1.00 84.62 206 ASN A O 1
ATOM 1545 N N . GLN A 1 207 ? 2.521 -3.839 16.565 1.00 80.62 207 GLN A N 1
ATOM 1546 C CA . GLN A 1 207 ? 2.259 -5.032 15.747 1.00 80.62 207 GLN A CA 1
ATOM 1547 C C . GLN A 1 207 ? 2.625 -6.344 16.463 1.00 80.62 207 GLN A C 1
ATOM 1549 O O . GLN A 1 207 ? 1.952 -7.354 16.287 1.00 80.62 207 GLN A O 1
ATOM 1554 N N . ASP A 1 208 ? 3.645 -6.315 17.320 1.00 81.94 208 ASP A N 1
ATOM 1555 C CA . ASP A 1 208 ? 4.121 -7.430 18.144 1.00 81.94 208 ASP A CA 1
ATOM 1556 C C . ASP A 1 208 ? 3.168 -7.807 19.294 1.00 81.94 208 ASP A C 1
ATOM 1558 O O . ASP A 1 208 ? 3.250 -8.909 19.835 1.00 81.94 208 ASP A O 1
ATOM 1562 N N . LYS A 1 209 ? 2.243 -6.913 19.668 1.00 83.94 209 LYS A N 1
ATOM 1563 C CA . LYS A 1 209 ? 1.314 -7.097 20.801 1.00 83.94 209 LYS A CA 1
ATOM 1564 C C . LYS A 1 209 ? -0.112 -7.436 20.375 1.00 83.94 209 LYS A C 1
ATOM 1566 O O . LYS A 1 209 ? -0.918 -7.855 21.212 1.00 83.94 209 LYS A O 1
ATOM 1571 N N . VAL A 1 210 ? -0.443 -7.239 19.100 1.00 88.75 210 VAL A N 1
ATOM 1572 C CA . VAL A 1 210 ? -1.783 -7.493 18.563 1.00 88.75 210 VAL A CA 1
ATOM 1573 C C . VAL A 1 210 ? -1.808 -8.845 17.860 1.00 88.75 210 VAL A C 1
ATOM 1575 O O . VAL A 1 210 ? -1.384 -8.986 16.716 1.00 88.75 210 VAL A O 1
ATOM 1578 N N . ASP A 1 211 ? -2.374 -9.845 18.531 1.00 89.56 211 ASP A N 1
ATOM 1579 C CA . ASP A 1 211 ? -2.671 -11.134 17.916 1.00 89.56 211 ASP A CA 1
ATOM 1580 C C . ASP A 1 211 ? -3.871 -10.977 16.974 1.00 89.56 211 ASP A C 1
ATOM 1582 O O . ASP A 1 211 ? -5.002 -10.732 17.398 1.00 89.56 211 ASP A O 1
ATOM 1586 N N . THR A 1 212 ? -3.618 -11.118 15.674 1.00 90.94 212 THR A N 1
ATOM 1587 C CA . THR A 1 212 ? -4.649 -11.018 14.633 1.00 90.94 212 THR A CA 1
ATOM 1588 C C . THR A 1 212 ? -5.313 -12.358 14.320 1.00 90.94 212 THR A C 1
ATOM 1590 O O . THR A 1 212 ? -6.036 -12.482 13.333 1.00 90.94 212 THR A O 1
ATOM 1593 N N . SER A 1 213 ? -5.071 -13.403 15.112 1.00 91.31 213 SER A N 1
ATOM 1594 C CA . SER A 1 213 ? -5.771 -14.679 14.955 1.00 91.31 213 SER A CA 1
ATOM 1595 C C . SER A 1 213 ? -7.287 -14.487 15.038 1.00 91.31 213 SER A C 1
ATOM 1597 O O . SER A 1 213 ? -7.788 -13.637 15.774 1.00 91.31 213 SER A O 1
ATOM 1599 N N . VAL A 1 214 ? -8.035 -15.269 14.258 1.00 92.06 214 VAL A N 1
ATOM 1600 C CA . VAL A 1 214 ? -9.503 -15.186 14.220 1.00 92.06 214 VAL A CA 1
ATOM 1601 C C . VAL A 1 214 ? -10.081 -15.317 15.634 1.00 92.06 214 VAL A C 1
ATOM 1603 O O . VAL A 1 214 ? -9.652 -16.168 16.411 1.00 92.06 214 VAL A O 1
ATOM 1606 N N . GLY A 1 215 ? -11.053 -14.465 15.963 1.00 90.88 215 GLY A N 1
ATOM 1607 C CA . GLY A 1 215 ? -11.722 -14.428 17.264 1.00 90.88 215 GLY A CA 1
ATOM 1608 C C . GLY A 1 215 ? -11.052 -13.520 18.297 1.00 90.88 215 GLY A C 1
ATOM 1609 O O . GLY A 1 215 ? -11.616 -13.302 19.367 1.00 90.88 215 GLY A O 1
ATOM 1610 N N . LYS A 1 216 ? -9.875 -12.953 18.005 1.00 93.81 216 LYS A N 1
ATOM 1611 C CA . LYS A 1 216 ? -9.217 -11.993 18.901 1.00 93.81 216 LYS A CA 1
ATOM 1612 C C . LYS A 1 216 ? -9.882 -10.626 18.815 1.00 93.81 216 LYS A C 1
ATOM 1614 O O . LYS A 1 216 ? -10.205 -10.145 17.729 1.00 93.81 216 LYS A O 1
ATOM 1619 N N . LYS A 1 217 ? -10.057 -9.994 19.974 1.00 94.38 217 LYS A N 1
ATOM 1620 C CA . LYS A 1 217 ? -10.705 -8.693 20.131 1.00 94.38 217 LYS A CA 1
ATOM 1621 C C . LYS A 1 217 ? -9.952 -7.857 21.155 1.00 94.38 217 LYS A C 1
ATOM 1623 O O . LYS A 1 217 ? -9.731 -8.313 22.268 1.00 94.38 217 LYS A O 1
ATOM 1628 N N . TYR A 1 218 ? -9.632 -6.622 20.807 1.00 94.88 218 TYR A N 1
ATOM 1629 C CA . TYR A 1 218 ? -8.970 -5.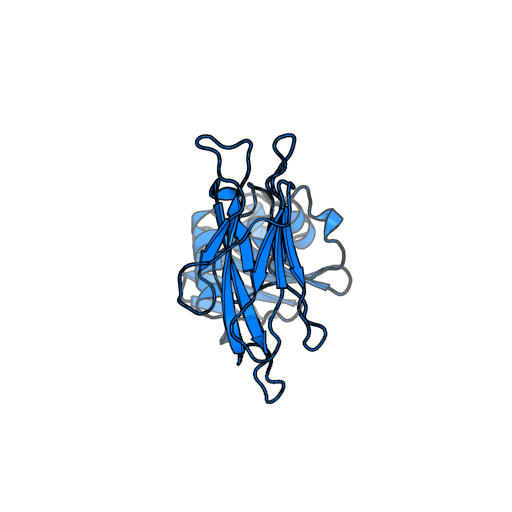650 21.665 1.00 94.88 218 TYR A CA 1
ATOM 1630 C C . TYR A 1 218 ? -9.823 -4.393 21.768 1.00 94.88 218 TYR A C 1
ATOM 1632 O O . TYR A 1 218 ? -10.345 -3.916 20.759 1.00 94.88 218 TYR A O 1
ATOM 1640 N N . ILE A 1 219 ? -9.941 -3.851 22.978 1.00 94.75 219 ILE A N 1
ATOM 1641 C CA . ILE A 1 219 ? -10.529 -2.532 23.215 1.00 94.75 219 ILE A CA 1
ATOM 1642 C C . ILE A 1 219 ? -9.451 -1.635 23.808 1.00 94.75 219 ILE A C 1
ATOM 1644 O O . ILE A 1 219 ? -8.818 -1.994 24.803 1.00 94.75 219 ILE A O 1
ATOM 1648 N N . GLY A 1 220 ? -9.238 -0.480 23.189 1.00 91.56 220 GLY A N 1
ATOM 1649 C CA . GLY A 1 220 ? -8.280 0.516 23.654 1.00 91.56 220 GLY A CA 1
ATOM 1650 C C . GLY A 1 220 ? -8.918 1.875 23.879 1.00 91.56 220 GLY A C 1
ATOM 1651 O O . GLY A 1 220 ? -9.989 2.178 23.355 1.00 91.56 220 GLY A O 1
ATOM 1652 N N . GLU A 1 221 ? -8.242 2.682 24.689 1.00 88.94 221 GLU A N 1
ATOM 1653 C CA . GLU A 1 221 ? -8.655 4.049 25.047 1.00 88.94 221 GLU A CA 1
ATOM 1654 C C . GLU A 1 221 ? -7.599 5.080 24.604 1.00 88.94 221 GLU A C 1
ATOM 1656 O O . GLU A 1 221 ? -7.851 6.285 24.574 1.00 88.94 221 GLU A O 1
ATOM 1661 N N . SER A 1 222 ? -6.407 4.617 24.204 1.00 82.56 222 SER A N 1
ATOM 1662 C CA . SER A 1 222 ? -5.298 5.460 23.758 1.00 82.56 222 SER A CA 1
ATOM 1663 C C . SER A 1 222 ? -4.488 4.795 22.642 1.00 82.56 222 SER A C 1
ATOM 1665 O O . SER A 1 222 ? -4.547 3.586 22.432 1.00 82.56 222 SER A O 1
ATOM 1667 N N . ALA A 1 223 ? -3.678 5.585 21.936 1.00 78.62 223 ALA A N 1
ATOM 1668 C CA . ALA A 1 223 ? -2.801 5.078 20.877 1.00 78.62 223 ALA A CA 1
ATOM 1669 C C . ALA A 1 223 ? -1.660 4.169 21.389 1.00 78.62 223 ALA A C 1
ATOM 1671 O O . ALA A 1 223 ? -0.886 3.660 20.581 1.00 78.62 223 ALA A O 1
ATOM 1672 N N . THR A 1 224 ? -1.531 3.972 22.706 1.00 78.50 224 THR A N 1
ATOM 1673 C CA . THR A 1 224 ? -0.461 3.181 23.338 1.00 78.50 224 THR A CA 1
ATOM 1674 C C . THR A 1 224 ? -0.977 2.033 24.202 1.00 78.50 224 THR A C 1
ATOM 1676 O O . THR A 1 224 ? -0.194 1.157 24.558 1.00 78.50 224 THR A O 1
ATOM 1679 N N . GLU A 1 225 ? -2.272 1.998 24.524 1.00 80.75 225 GLU A N 1
ATOM 1680 C CA . GLU A 1 225 ? -2.855 0.998 25.419 1.00 80.75 225 GLU A CA 1
ATOM 1681 C C . GLU A 1 225 ? -4.161 0.425 24.858 1.00 80.75 225 GLU A C 1
ATOM 1683 O O . GLU A 1 225 ? -5.148 1.137 24.647 1.00 80.75 225 GLU A O 1
ATOM 1688 N N . ALA A 1 226 ? -4.179 -0.898 24.690 1.00 86.88 226 ALA A N 1
ATOM 1689 C CA . ALA A 1 226 ? -5.379 -1.680 24.434 1.00 86.88 226 ALA A CA 1
ATOM 1690 C C . ALA A 1 226 ? -5.342 -2.973 25.252 1.00 86.88 226 ALA A C 1
ATOM 1692 O O . ALA A 1 226 ? -4.275 -3.527 25.527 1.00 86.88 226 ALA A O 1
ATOM 1693 N N . LYS A 1 227 ? -6.519 -3.454 25.646 1.00 89.38 227 LYS A N 1
ATOM 1694 C CA . LYS A 1 227 ? -6.691 -4.686 26.416 1.00 89.38 227 LYS A CA 1
ATOM 1695 C C . LYS A 1 227 ? -7.350 -5.742 25.544 1.00 89.38 227 LYS A C 1
ATOM 1697 O O . LYS A 1 227 ? -8.355 -5.458 24.889 1.00 89.38 227 LYS A O 1
ATOM 1702 N N . LEU A 1 228 ? -6.795 -6.953 25.560 1.00 88.81 228 LEU A N 1
ATOM 1703 C CA . LEU A 1 228 ? -7.449 -8.117 24.971 1.00 88.81 228 LEU A CA 1
ATOM 1704 C C . LEU A 1 228 ? -8.741 -8.389 25.749 1.00 88.81 228 LEU A C 1
ATOM 1706 O O . LEU A 1 228 ? -8.724 -8.523 26.971 1.00 88.81 228 LEU A O 1
ATOM 1710 N N . VAL A 1 229 ? -9.853 -8.476 25.033 1.00 87.88 229 VAL A N 1
ATOM 1711 C CA . VAL A 1 229 ? -11.132 -8.912 25.577 1.00 87.88 229 VAL A CA 1
ATOM 1712 C C . VAL A 1 229 ? -11.120 -10.434 25.578 1.00 87.88 229 VAL A C 1
ATOM 1714 O O . VAL A 1 229 ? -11.260 -11.068 24.534 1.00 87.88 229 VAL A O 1
ATOM 1717 N N . THR A 1 230 ? -10.921 -11.022 26.749 1.00 77.38 230 THR A N 1
ATOM 1718 C CA . THR A 1 230 ? -11.150 -12.449 26.969 1.00 77.38 230 THR A CA 1
ATOM 1719 C C . THR A 1 230 ? -12.636 -12.642 27.232 1.00 77.38 230 THR A C 1
ATOM 1721 O O . THR A 1 230 ? -13.177 -12.024 28.147 1.00 77.38 230 THR A O 1
ATOM 1724 N N . SER A 1 231 ? -13.309 -13.446 26.415 1.00 62.41 231 SER A N 1
ATOM 1725 C CA . SER A 1 231 ? -14.645 -13.936 26.755 1.00 62.41 231 SER A CA 1
ATOM 1726 C C . SER A 1 231 ? -14.571 -14.702 28.078 1.00 62.41 231 SER A C 1
ATOM 1728 O O . SER A 1 231 ? -13.698 -15.563 28.213 1.00 62.41 231 SER A O 1
ATOM 1730 N N . GLU A 1 232 ? -15.454 -14.381 29.025 1.00 37.75 232 GLU A N 1
ATOM 1731 C CA . GLU A 1 232 ? -15.860 -15.340 30.064 1.00 37.75 232 GLU A CA 1
ATOM 1732 C C . GLU A 1 232 ? -16.683 -16.475 29.443 1.00 37.75 232 GLU A C 1
ATOM 1734 O O . GLU A 1 232 ? -17.407 -16.205 28.452 1.00 37.75 232 GLU A O 1
#

Sequence (232 aa):
GYINLSAAPTSWDLIFEEEDKSENVGGGDTFNVTLGLNSHTPNKEPTVSDVNGEEETFREMGDTDKYRSFMRSALATELIWDKSSSDQYTFKAIYHGSEVGAGVYIAAPSLGLSSGEETGIISVKDTESDKYAGKNLVVIGGSAINSVAADLLGGNYHGKEFEAKTGVGPGKFLIASYDKGGKRALLVAGYTGDDTTKAVKYLVNNQDKVDTSVGKKYIGESATEAKLVTSE